Protein AF-A0A2D5SZ91-F1 (afdb_monomer)

Mean predicted aligned error: 15.21 Å

Foldseek 3Di:
DDDDDDDDDDDDDDDPPDPDDPPDCPVVVVVVVVVVVVPDPDDDDPPPPVVVCLVDPPQDPLLVVLLVVQLVVQLVPADPPDDPLLSLLSSLLRSLLCLQAPDDDDDQDPVCVVVCVVCVVVVFHVRLLVSLSSSSSSLVVSLVVLVVDPSYDPLSSVLSVVLSVVSNVVSVVVNVCRVVVHDDDDNVVRSVVSNVVSVVSCVVSCSVVPPPVVVVVVVD

Radius of gyration: 28.12 Å; Cα contacts (8 Å, |Δi|>4): 131; chains: 1; bounding box: 70×45×106 Å

pLDDT: mean 72.87, std 22.37, range [30.73, 97.31]

Secondary structure (DSSP, 8-state):
------------------------HHHHHHHHHHHHHHTSPPP--SS-HHHHHTTTPPPPHHHHHHHHHHHHHHHHHS-TTS-HHHHHHHHHHHHHHHHHHS-------GGGHHHHHHHHHTT--HHHHHHHHHHHHHHHHHHHHHHH-SSS-HHHHHHHHHHHHHHHHHHHHHHHHHHTTPPPPPHHHHHHHHHHHHHHHHHHTTSS-HHHHHHHHTT-

Solvent-accessible surface area (backbone atoms only — not comparable to full-atom values): 13235 Å² total; per-residue (Å²): 132,90,83,90,84,87,84,84,84,85,85,80,82,78,83,81,86,69,84,81,71,87,77,67,62,68,58,59,54,52,52,54,52,52,52,57,60,69,70,50,80,82,76,92,56,97,64,57,75,61,69,64,47,73,76,69,59,81,73,49,72,66,27,54,53,51,42,52,48,39,42,52,52,23,52,72,69,46,65,83,86,49,54,72,42,58,39,48,55,49,21,49,54,42,23,54,41,44,59,66,51,56,88,74,95,68,78,86,46,88,90,39,48,68,57,40,52,53,29,50,76,67,72,29,64,45,60,60,52,48,41,48,50,39,39,48,41,28,46,54,50,49,48,55,46,51,71,67,41,82,63,53,53,74,68,55,41,52,54,54,42,52,53,45,51,52,53,44,52,50,47,50,49,52,46,55,39,42,75,67,62,52,83,80,74,64,68,72,62,53,34,55,51,49,48,54,48,52,53,48,50,35,52,76,69,45,68,75,50,72,60,64,66,57,57,58,60,73,75,108

Structure (mmCIF, N/CA/C/O backbone):
data_AF-A0A2D5SZ91-F1
#
_entry.id   AF-A0A2D5SZ91-F1
#
loop_
_atom_site.group_PDB
_atom_site.id
_atom_site.type_symbol
_atom_site.label_atom_id
_atom_site.label_alt_id
_atom_site.label_comp_id
_atom_site.label_asym_id
_atom_site.label_entity_id
_atom_site.label_seq_id
_atom_site.pdbx_PDB_ins_code
_atom_site.Cartn_x
_atom_site.Cartn_y
_atom_site.Cartn_z
_atom_site.occupancy
_atom_site.B_iso_or_equiv
_atom_site.auth_seq_id
_atom_site.auth_comp_id
_atom_site.auth_asym_id
_atom_site.auth_atom_id
_atom_site.pdbx_PDB_model_num
ATOM 1 N N . MET A 1 1 ? -45.267 0.738 76.999 1.00 35.75 1 MET A N 1
ATOM 2 C CA . MET A 1 1 ? -45.381 0.458 75.550 1.00 35.75 1 MET A CA 1
ATOM 3 C C . MET A 1 1 ? -45.047 1.736 74.781 1.00 35.75 1 MET A C 1
ATOM 5 O O . MET A 1 1 ? -45.577 2.766 75.160 1.00 35.75 1 MET A O 1
ATOM 9 N N . LYS A 1 2 ? -44.104 1.657 73.818 1.00 32.59 2 LYS A N 1
ATOM 10 C CA . LYS A 1 2 ? -44.152 2.155 72.414 1.00 32.59 2 LYS A CA 1
ATOM 11 C C . LYS A 1 2 ? -45.190 3.273 72.090 1.00 32.59 2 LYS A C 1
ATOM 13 O O . LYS A 1 2 ? -46.328 3.103 72.486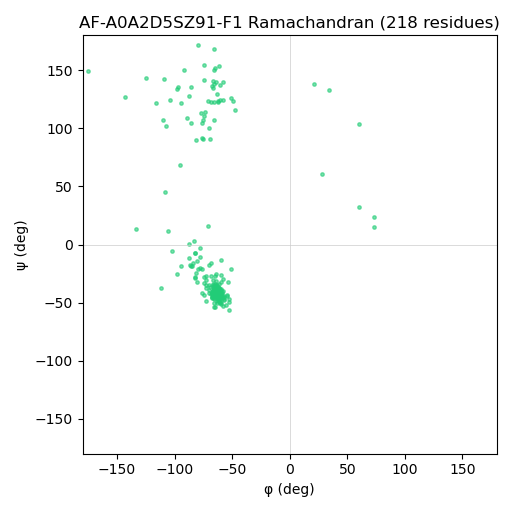 1.00 32.59 2 LYS A O 1
ATOM 18 N N . ILE A 1 3 ? -44.974 4.352 71.313 1.00 32.38 3 ILE A N 1
ATOM 19 C CA . ILE A 1 3 ? -44.060 4.679 70.194 1.00 32.38 3 ILE A CA 1
ATOM 20 C C . ILE A 1 3 ? -44.243 6.181 69.790 1.00 32.38 3 ILE A C 1
ATOM 22 O O . ILE A 1 3 ? -45.344 6.701 69.906 1.00 32.38 3 ILE A O 1
ATOM 26 N N . GLN A 1 4 ? -43.149 6.797 69.304 1.00 33.59 4 GLN A N 1
ATOM 27 C CA . GLN A 1 4 ? -42.927 7.869 68.290 1.00 33.59 4 GLN A CA 1
ATOM 28 C C . GLN A 1 4 ? -43.906 9.043 68.059 1.00 33.59 4 GLN A C 1
ATOM 30 O O . GLN A 1 4 ? -45.060 8.851 67.710 1.00 33.59 4 GLN A O 1
ATOM 35 N N . ASN A 1 5 ? -43.318 10.249 67.990 1.00 31.53 5 ASN A N 1
ATOM 36 C CA . ASN A 1 5 ? -43.566 11.246 66.934 1.00 31.53 5 ASN A CA 1
ATOM 37 C C . ASN A 1 5 ? -42.237 11.966 66.594 1.00 31.53 5 ASN A C 1
ATOM 39 O O . ASN A 1 5 ? -41.595 12.468 67.519 1.00 31.53 5 ASN A O 1
ATOM 43 N N . PRO A 1 6 ? -41.794 12.032 65.322 1.00 43.72 6 PRO A N 1
ATOM 44 C CA . PRO A 1 6 ? -40.668 12.874 64.907 1.00 43.72 6 PRO A CA 1
ATOM 45 C C . PRO A 1 6 ? -41.129 14.277 64.450 1.00 43.72 6 PRO A C 1
ATOM 47 O O . PRO A 1 6 ? -42.225 14.398 63.897 1.00 43.72 6 PRO A O 1
ATOM 50 N N . PRO A 1 7 ? -40.306 15.336 64.601 1.00 35.78 7 PRO A N 1
ATOM 51 C CA . PRO A 1 7 ? -40.563 16.629 63.981 1.00 35.78 7 PRO A CA 1
ATOM 52 C C . PRO A 1 7 ? -39.798 16.827 62.655 1.00 35.78 7 PRO A C 1
ATOM 54 O O . PRO A 1 7 ? -38.602 16.582 62.562 1.00 35.78 7 PRO A O 1
ATOM 57 N N . GLN A 1 8 ? -40.548 17.351 61.679 1.00 40.19 8 GLN A N 1
ATOM 58 C CA . GLN A 1 8 ? -40.195 18.359 60.664 1.00 40.19 8 GLN A CA 1
ATOM 59 C C . GLN A 1 8 ? -39.048 18.087 59.669 1.00 40.19 8 GLN A C 1
ATOM 61 O O . GLN A 1 8 ? -37.877 18.335 59.936 1.00 40.19 8 GLN A O 1
ATOM 66 N N . THR A 1 9 ? -39.432 17.760 58.430 1.00 33.25 9 THR A N 1
ATOM 67 C CA . THR A 1 9 ? -38.638 18.025 57.220 1.00 33.25 9 THR A CA 1
ATOM 68 C C . THR A 1 9 ? -39.073 19.355 56.601 1.00 33.25 9 THR A C 1
ATOM 70 O O . THR A 1 9 ? -40.242 19.531 56.255 1.00 33.25 9 THR A O 1
ATOM 73 N N . ALA A 1 10 ? -38.137 20.294 56.459 1.00 34.69 10 ALA A N 1
ATOM 74 C CA . ALA A 1 10 ? -38.332 21.536 55.722 1.00 34.69 10 ALA A CA 1
ATOM 75 C C . ALA A 1 10 ? -38.463 21.247 54.216 1.00 34.69 10 ALA A C 1
ATOM 77 O O . ALA A 1 10 ? -37.563 20.673 53.606 1.00 34.69 10 ALA A O 1
ATOM 78 N N . ASN A 1 11 ? -39.579 21.666 53.618 1.00 31.81 11 ASN A N 1
ATOM 79 C CA . ASN A 1 11 ? -39.767 21.676 52.170 1.00 31.81 11 ASN A CA 1
ATOM 80 C C . ASN A 1 11 ? -39.002 22.863 51.568 1.00 31.81 11 ASN A C 1
ATOM 82 O O . ASN A 1 11 ? -39.465 24.000 51.643 1.00 31.81 11 ASN A O 1
ATOM 86 N N . PHE A 1 12 ? -37.858 22.598 50.938 1.00 31.41 12 PHE A N 1
ATOM 87 C CA . PHE A 1 12 ? -37.261 23.529 49.984 1.00 31.41 12 PHE A CA 1
ATOM 88 C C . PHE A 1 12 ? -37.874 23.272 48.608 1.00 31.41 12 PHE A C 1
ATOM 90 O O . PHE A 1 12 ? -37.571 22.284 47.945 1.00 31.41 12 PHE A O 1
ATOM 97 N N . SER A 1 13 ? -38.777 24.164 48.205 1.00 32.56 13 SER A N 1
ATOM 98 C CA . SER A 1 13 ? -39.339 24.198 46.858 1.00 32.56 13 SER A CA 1
ATOM 99 C C . SER A 1 13 ? -38.282 24.763 45.906 1.00 32.56 13 SER A C 1
ATOM 101 O O . SER A 1 13 ? -37.941 25.943 45.997 1.00 32.56 13 SER A O 1
ATOM 103 N N . VAL A 1 14 ? -37.728 23.931 45.020 1.00 33.78 14 VAL A N 1
ATOM 104 C CA . VAL A 1 14 ? -36.860 24.398 43.931 1.00 33.78 14 VAL A CA 1
ATOM 105 C C . VAL A 1 14 ? -37.741 24.713 42.730 1.00 33.78 14 VAL A C 1
ATOM 107 O O . VAL A 1 14 ? -38.310 23.830 42.090 1.00 33.78 14 VAL A O 1
ATOM 110 N N . ASN A 1 15 ? -37.854 26.008 42.457 1.00 32.94 15 ASN A N 1
ATOM 111 C CA . ASN A 1 15 ? -38.498 26.576 41.286 1.00 32.94 15 ASN A CA 1
ATOM 112 C C . ASN A 1 15 ? -37.690 26.182 40.034 1.00 32.94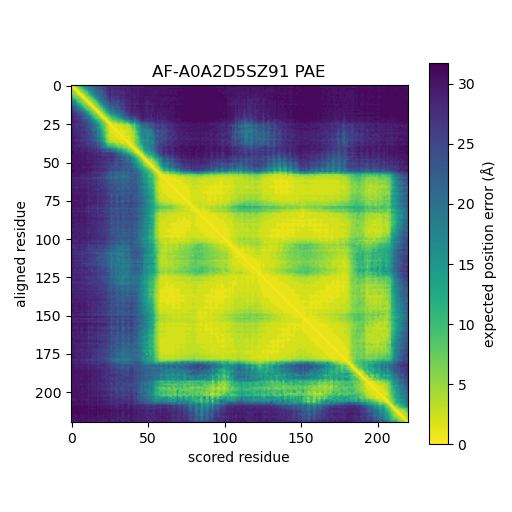 15 ASN A C 1
ATOM 114 O O . ASN A 1 15 ? -36.586 26.685 39.833 1.00 32.94 15 ASN A O 1
ATOM 118 N N . SER A 1 16 ? -38.204 25.262 39.216 1.00 36.03 16 SER A N 1
ATOM 119 C CA . SER A 1 16 ? -37.573 24.847 37.955 1.00 36.03 16 SER A CA 1
ATOM 120 C C . SER A 1 16 ? -38.151 25.633 36.778 1.00 36.03 16 SER A C 1
ATOM 122 O O . SER A 1 16 ? -38.809 25.086 35.902 1.00 36.03 16 SER A O 1
ATOM 124 N N . ASN A 1 17 ? -37.859 26.934 36.737 1.00 38.47 17 ASN A N 1
ATOM 125 C CA . ASN A 1 17 ? -37.814 27.641 35.460 1.00 38.47 17 ASN A CA 1
ATOM 126 C C . ASN A 1 17 ? -36.449 27.346 34.831 1.00 38.47 17 ASN A C 1
ATOM 128 O O . ASN A 1 17 ? -35.473 28.043 35.097 1.00 38.47 17 ASN A O 1
ATOM 132 N N . ILE A 1 18 ? -36.377 26.269 34.049 1.00 36.53 18 ILE A N 1
ATOM 133 C CA . ILE A 1 18 ? -35.313 26.082 33.064 1.00 36.53 18 ILE A CA 1
ATOM 134 C C . ILE A 1 18 ? -35.986 26.236 31.708 1.00 36.53 18 ILE A C 1
ATOM 136 O O . ILE A 1 18 ? -36.758 25.373 31.292 1.00 36.53 18 ILE A O 1
ATOM 140 N N . ASP A 1 19 ? -35.704 27.366 31.066 1.00 33.03 19 ASP A N 1
ATOM 141 C CA . ASP A 1 19 ? -36.017 27.625 29.670 1.00 33.03 19 ASP A CA 1
ATOM 142 C C . ASP A 1 19 ? -35.572 26.431 28.817 1.00 33.03 19 ASP A C 1
ATOM 144 O O . ASP A 1 19 ? -34.390 26.086 28.737 1.00 33.03 19 ASP A O 1
ATOM 148 N N . THR A 1 20 ? -36.533 25.757 28.192 1.00 42.22 20 THR A N 1
ATOM 149 C CA . THR A 1 20 ? -36.256 24.714 27.210 1.00 42.22 20 THR A CA 1
ATOM 150 C C . THR A 1 20 ? -35.813 25.374 25.908 1.00 42.22 20 THR A C 1
ATOM 152 O O . THR A 1 20 ? -36.639 25.682 25.049 1.00 42.22 20 THR A O 1
ATOM 155 N N . GLU A 1 21 ? -34.507 25.581 25.743 1.00 41.81 21 GLU A N 1
ATOM 156 C CA . GLU A 1 21 ? -33.909 25.703 24.411 1.00 41.81 21 GLU A CA 1
ATOM 157 C C . GLU A 1 21 ? -34.209 24.427 23.593 1.00 41.81 21 GLU A C 1
ATOM 159 O O . GLU A 1 21 ? -34.129 23.315 24.134 1.00 41.81 21 GLU A O 1
ATOM 164 N N . PRO A 1 22 ? -34.533 24.535 22.291 1.00 41.38 22 PRO A N 1
ATOM 165 C CA . PRO A 1 22 ? -34.777 23.374 21.445 1.00 41.38 22 PRO A CA 1
ATOM 166 C C . PRO A 1 22 ? -33.457 22.625 21.201 1.00 41.38 22 PRO A C 1
ATOM 168 O O . PRO A 1 22 ? -32.628 23.011 20.375 1.00 41.38 22 PRO A O 1
ATOM 171 N N . LYS A 1 23 ? -33.244 21.534 21.943 1.00 47.03 23 LYS A N 1
ATOM 172 C CA . LYS A 1 23 ? -32.086 20.644 21.808 1.00 47.03 23 LYS A CA 1
ATOM 173 C C . LYS A 1 23 ? -32.142 19.857 20.495 1.00 47.03 23 LYS A C 1
ATOM 175 O O . LYS A 1 23 ? -32.660 18.757 20.455 1.00 47.03 23 LYS A O 1
ATOM 180 N N . ASN A 1 24 ? -31.545 20.415 19.445 1.00 54.34 24 ASN A N 1
ATOM 181 C CA . ASN A 1 24 ? -30.811 19.733 18.367 1.00 54.34 24 ASN A CA 1
ATOM 182 C C . ASN A 1 24 ? -31.227 18.273 18.021 1.00 54.34 24 ASN A C 1
ATOM 184 O O . ASN A 1 24 ? -30.404 17.354 18.044 1.00 54.34 24 ASN A O 1
ATOM 188 N N . ASP A 1 25 ? -32.484 18.071 17.608 1.00 53.16 25 ASP A N 1
ATOM 189 C CA . ASP A 1 25 ? -33.062 16.776 17.188 1.00 53.16 25 ASP A CA 1
ATOM 190 C C . ASP A 1 25 ? -32.338 16.124 15.993 1.00 53.16 25 ASP A C 1
ATOM 192 O O . ASP A 1 25 ? -32.511 14.943 15.679 1.00 53.16 25 ASP A O 1
ATOM 1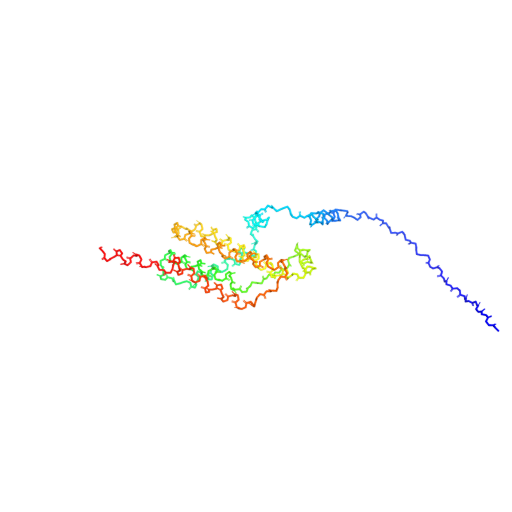96 N N . LYS A 1 26 ? -31.483 16.888 15.306 1.00 53.88 26 LYS A N 1
ATOM 197 C CA . LYS A 1 26 ? -30.749 16.453 14.116 1.00 53.88 26 LYS A CA 1
ATOM 198 C C . LYS A 1 26 ? -29.719 15.364 14.424 1.00 53.88 26 LYS A C 1
ATOM 200 O O . LYS A 1 26 ? -29.512 14.479 13.595 1.00 53.88 26 LYS A O 1
ATOM 205 N N . TRP A 1 27 ? -29.081 15.410 15.596 1.00 47.47 27 TRP A N 1
ATOM 206 C CA . TRP A 1 27 ? -28.104 14.393 16.000 1.00 47.47 27 TRP A CA 1
ATOM 207 C C . TRP A 1 27 ? -28.791 13.085 16.402 1.00 47.47 27 TRP A C 1
ATOM 209 O O . TRP A 1 27 ? -28.387 12.017 15.945 1.00 47.47 27 TRP A O 1
ATOM 219 N N . LEU A 1 28 ? -29.885 13.183 17.162 1.00 44.81 28 LEU A N 1
ATOM 220 C CA . LEU A 1 28 ? -3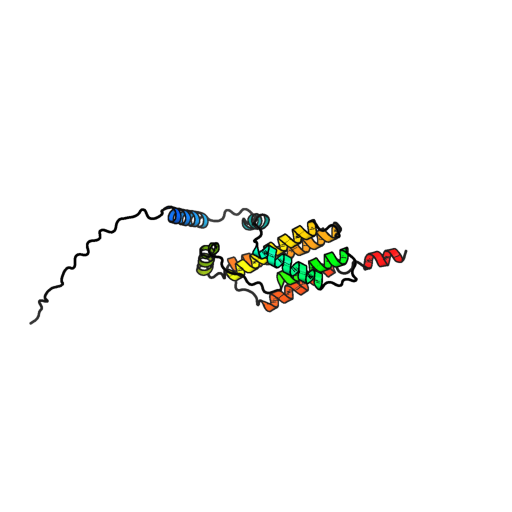0.671 12.029 17.594 1.00 44.81 28 LEU A CA 1
ATOM 221 C C . LEU A 1 28 ? -31.284 11.292 16.393 1.00 44.81 28 LEU A C 1
ATOM 223 O O . LEU A 1 28 ? -31.203 10.070 16.300 1.00 44.81 28 LEU A O 1
ATOM 227 N N . ASN A 1 29 ? -31.794 12.041 15.411 1.00 61.31 29 ASN A N 1
ATOM 228 C CA . ASN A 1 29 ? -32.299 11.467 14.164 1.00 61.31 29 ASN A CA 1
ATOM 229 C C . ASN A 1 29 ? -31.198 10.803 13.331 1.00 61.31 29 ASN A C 1
ATOM 231 O O . ASN A 1 29 ? -31.442 9.761 12.728 1.00 61.31 29 ASN A O 1
ATOM 235 N N . LYS A 1 30 ? -29.980 11.361 13.309 1.00 54.59 30 LYS A N 1
ATOM 236 C CA . LYS A 1 30 ? -28.847 10.751 12.599 1.00 54.59 30 LYS A CA 1
ATOM 237 C C . LYS A 1 30 ? -28.404 9.442 13.262 1.00 54.59 30 LYS A C 1
ATOM 239 O O . LYS A 1 30 ? -28.141 8.476 12.554 1.00 54.59 30 LYS A O 1
ATOM 244 N N . TYR A 1 31 ? -28.367 9.406 14.595 1.00 54.69 31 TYR A N 1
ATOM 245 C CA . TYR A 1 31 ? -28.055 8.202 15.367 1.00 54.69 31 TYR A CA 1
ATOM 246 C C . TYR A 1 31 ? -29.102 7.103 15.145 1.00 54.69 31 TYR A C 1
ATOM 248 O O . TYR A 1 31 ? -28.754 5.992 14.758 1.00 54.69 31 TYR A O 1
ATOM 256 N N . ASN A 1 32 ? -30.389 7.434 15.281 1.00 59.81 32 ASN A N 1
ATOM 257 C CA . ASN A 1 32 ? -31.478 6.471 15.100 1.00 59.81 32 ASN A CA 1
ATOM 258 C C . ASN A 1 32 ? -31.515 5.893 13.677 1.00 59.81 32 ASN A C 1
ATOM 260 O O . ASN A 1 32 ? -31.762 4.705 13.501 1.00 59.81 32 ASN A O 1
ATOM 264 N N . ASN A 1 33 ? -31.218 6.710 12.663 1.00 58.47 33 ASN A N 1
ATOM 265 C CA . ASN A 1 33 ? -31.174 6.257 11.273 1.00 58.47 33 ASN A CA 1
ATOM 266 C C . ASN A 1 33 ? -29.986 5.312 11.012 1.00 58.47 33 ASN A C 1
ATOM 268 O O . ASN A 1 33 ? -30.126 4.330 10.290 1.00 58.47 33 ASN A O 1
ATOM 272 N N . LEU A 1 34 ? -28.836 5.562 11.646 1.00 50.91 34 LEU A N 1
ATOM 273 C CA . LEU A 1 34 ? -27.678 4.670 11.567 1.00 50.91 34 LEU A CA 1
ATOM 274 C C . LEU A 1 34 ? -27.964 3.320 12.243 1.00 50.91 34 LEU A C 1
ATOM 276 O O . LEU A 1 34 ? -27.665 2.272 11.679 1.00 50.91 34 LEU A O 1
ATOM 280 N N . MET A 1 35 ? -28.612 3.337 13.411 1.00 54.75 35 MET A N 1
ATOM 281 C CA . MET A 1 35 ? -28.986 2.113 14.125 1.00 54.75 35 MET A CA 1
ATOM 282 C C . MET A 1 35 ? -30.049 1.303 13.366 1.00 54.75 35 MET A C 1
ATOM 284 O O . MET A 1 35 ? -29.955 0.079 13.323 1.00 54.75 35 MET A O 1
ATOM 288 N N . ASP A 1 36 ? -31.009 1.951 12.695 1.00 59.62 36 ASP A N 1
ATOM 289 C CA . ASP A 1 36 ? -32.005 1.271 11.847 1.00 59.62 36 ASP A CA 1
ATOM 290 C C . ASP A 1 36 ? -31.381 0.622 10.596 1.00 59.62 36 ASP A C 1
ATOM 292 O O . ASP A 1 36 ? -31.846 -0.414 10.121 1.00 59.62 36 ASP A O 1
ATOM 296 N N . GLN A 1 37 ? -30.296 1.195 10.068 1.00 53.28 37 GLN A N 1
ATOM 297 C CA . GLN A 1 37 ? -29.542 0.604 8.958 1.00 53.28 37 GLN A CA 1
ATOM 298 C C . GLN A 1 37 ? -28.722 -0.615 9.399 1.00 53.28 37 GLN A C 1
ATOM 300 O O . GLN A 1 37 ? -28.664 -1.598 8.666 1.00 53.28 37 GLN A O 1
ATOM 305 N N . LEU A 1 38 ? -28.149 -0.579 10.604 1.00 45.69 38 LEU A N 1
ATOM 306 C CA . LEU A 1 38 ? -27.367 -1.680 11.181 1.00 45.69 38 LEU A CA 1
ATOM 307 C C . LEU A 1 38 ? -28.235 -2.822 11.737 1.00 45.69 38 LEU A C 1
ATOM 309 O O . LEU A 1 38 ? -27.756 -3.941 11.889 1.00 45.69 38 LEU A O 1
ATOM 313 N N . SER A 1 39 ? -29.513 -2.556 12.022 1.00 52.09 39 SER A N 1
ATOM 314 C CA . SER A 1 39 ? -30.467 -3.550 12.543 1.00 52.09 39 SER A CA 1
ATOM 315 C C . SER A 1 39 ? -31.097 -4.425 11.452 1.00 52.09 39 SER A C 1
ATOM 317 O O . SER A 1 39 ? -31.826 -5.370 11.760 1.00 52.09 39 SER A O 1
ATOM 319 N N . LYS A 1 40 ? -30.859 -4.115 10.171 1.00 47.22 40 LYS A N 1
ATOM 320 C CA . LYS A 1 40 ? -31.398 -4.883 9.044 1.00 47.22 40 LYS A CA 1
ATOM 321 C C . LYS A 1 40 ? -30.436 -6.025 8.701 1.00 47.22 40 LYS A C 1
ATOM 323 O O . LYS A 1 40 ? -29.250 -5.764 8.509 1.00 47.22 40 LYS A O 1
ATOM 328 N N . PRO A 1 41 ? -30.914 -7.281 8.613 1.00 37.50 41 PRO A N 1
ATOM 329 C CA . PRO A 1 41 ? -30.054 -8.407 8.273 1.00 37.50 41 PRO A CA 1
ATOM 330 C C . PRO A 1 41 ? -29.433 -8.190 6.882 1.00 37.50 41 PRO A C 1
ATOM 332 O O . PRO A 1 41 ? -30.140 -7.744 5.971 1.00 37.50 41 PRO A O 1
ATOM 335 N N . PRO A 1 42 ? -28.133 -8.483 6.699 1.00 41.69 42 PRO A N 1
ATOM 336 C CA . PRO A 1 42 ? -27.466 -8.275 5.423 1.00 41.69 42 PRO A CA 1
ATOM 337 C C . PRO A 1 42 ? -28.113 -9.161 4.355 1.00 41.69 42 PRO A C 1
ATOM 339 O O . PRO A 1 42 ? -28.196 -10.380 4.501 1.00 41.69 42 PRO A O 1
ATOM 342 N N . VAL A 1 43 ? -28.586 -8.540 3.273 1.00 40.47 43 VAL A N 1
ATOM 343 C CA . VAL A 1 43 ? -29.005 -9.266 2.070 1.00 40.47 43 VAL A CA 1
ATOM 344 C C . VAL A 1 43 ? -27.729 -9.809 1.418 1.00 40.47 43 VAL A C 1
ATOM 346 O O . VAL A 1 43 ? -26.819 -9.019 1.154 1.00 40.47 43 VAL A O 1
ATOM 349 N N . PRO A 1 44 ? -27.610 -11.127 1.185 1.00 36.69 44 PRO A N 1
ATOM 350 C CA . PRO A 1 44 ? -26.383 -11.719 0.681 1.00 36.69 44 PRO A CA 1
ATOM 351 C C . PRO A 1 44 ? -26.256 -11.431 -0.816 1.00 36.69 44 PRO A C 1
ATOM 353 O O . PRO A 1 44 ? -26.743 -12.188 -1.650 1.00 36.69 44 PRO A O 1
ATOM 356 N N . ASN A 1 45 ? -25.588 -10.331 -1.152 1.00 36.41 45 ASN A N 1
ATOM 357 C CA . ASN A 1 45 ? -25.047 -10.098 -2.483 1.00 36.41 45 ASN A CA 1
ATOM 358 C C . ASN A 1 45 ? -23.537 -10.340 -2.390 1.00 36.41 45 ASN A C 1
ATOM 360 O O . ASN A 1 45 ? -22.864 -9.757 -1.545 1.00 36.41 45 ASN A O 1
ATOM 364 N N . THR A 1 46 ? -23.019 -11.238 -3.224 1.00 39.31 46 THR A N 1
ATOM 365 C CA . THR A 1 46 ? -21.645 -11.777 -3.202 1.00 39.31 46 THR A CA 1
ATOM 366 C C . THR A 1 46 ? -20.547 -10.798 -3.627 1.00 39.31 46 THR A C 1
ATOM 368 O O . THR A 1 46 ? -19.423 -11.220 -3.865 1.00 39.31 46 THR A O 1
ATOM 371 N N . ASP A 1 47 ? -20.840 -9.503 -3.660 1.00 39.06 47 ASP A N 1
ATOM 372 C CA . ASP A 1 47 ? -19.830 -8.455 -3.649 1.00 39.06 47 ASP A CA 1
ATOM 373 C C . ASP A 1 47 ? -19.905 -7.832 -2.258 1.00 39.06 47 ASP A C 1
ATOM 375 O O . ASP A 1 47 ? -20.841 -7.088 -1.954 1.00 39.06 47 ASP A O 1
ATOM 379 N N . THR A 1 48 ? -18.972 -8.184 -1.369 1.00 37.97 48 THR A N 1
ATOM 380 C CA . THR A 1 48 ? -18.895 -7.569 -0.040 1.00 37.97 48 THR A CA 1
ATOM 381 C C . THR A 1 48 ? -18.942 -6.055 -0.219 1.00 37.97 48 THR A C 1
ATOM 383 O O . THR A 1 48 ? -18.126 -5.484 -0.941 1.00 37.97 48 THR A O 1
ATOM 386 N N . ALA A 1 49 ? -19.903 -5.386 0.425 1.00 38.38 49 ALA A N 1
ATOM 387 C CA . ALA A 1 49 ? -20.100 -3.936 0.329 1.00 38.38 49 ALA A CA 1
ATOM 388 C C . ALA A 1 49 ? -18.803 -3.133 0.595 1.00 38.38 49 ALA A C 1
ATOM 390 O O . ALA A 1 49 ? -18.662 -2.004 0.136 1.00 38.38 49 ALA A O 1
ATOM 391 N N . ILE A 1 50 ? -17.828 -3.750 1.268 1.00 41.03 50 ILE A N 1
ATOM 392 C CA . ILE A 1 50 ? -16.483 -3.236 1.542 1.00 41.03 50 ILE A CA 1
ATOM 393 C C . ILE A 1 50 ? -15.572 -3.225 0.296 1.00 41.03 50 ILE A C 1
ATOM 395 O O . ILE A 1 50 ? -14.822 -2.270 0.104 1.00 41.03 50 ILE A O 1
ATOM 399 N N . GLY A 1 51 ? -15.686 -4.194 -0.619 1.00 30.73 51 GLY A N 1
ATOM 400 C CA . GLY A 1 51 ? -14.901 -4.242 -1.862 1.00 30.73 51 GLY A CA 1
ATOM 401 C C . GLY A 1 51 ? -15.200 -3.087 -2.829 1.00 30.73 51 GLY A C 1
ATOM 402 O O . GLY A 1 51 ? -14.325 -2.658 -3.584 1.00 30.73 51 GLY A O 1
ATOM 403 N N . VAL A 1 52 ? -16.413 -2.528 -2.766 1.00 32.12 52 VAL A N 1
ATOM 404 C CA . VAL A 1 52 ? -16.803 -1.314 -3.508 1.00 32.12 52 VAL A CA 1
ATOM 405 C C . VAL A 1 52 ? -16.314 -0.043 -2.798 1.00 32.12 52 VAL A C 1
ATOM 407 O O . VAL A 1 52 ? -15.934 0.922 -3.462 1.00 32.12 52 VAL A O 1
ATOM 410 N N . ILE A 1 53 ? -16.249 -0.046 -1.461 1.00 39.09 53 ILE A N 1
ATOM 411 C CA . ILE A 1 53 ? -15.748 1.080 -0.656 1.00 39.09 53 ILE A CA 1
ATOM 412 C C . ILE A 1 53 ? -14.224 1.243 -0.831 1.00 39.09 53 ILE A C 1
ATOM 414 O O . ILE A 1 53 ? -13.751 2.359 -1.047 1.00 39.09 53 ILE A O 1
ATOM 418 N N . SER A 1 54 ? -13.458 0.147 -0.861 1.00 41.69 54 SER A N 1
ATOM 419 C CA . SER A 1 54 ? -11.988 0.165 -0.994 1.00 41.69 54 SER A CA 1
ATOM 420 C C . SER A 1 54 ? -11.451 0.634 -2.354 1.00 41.69 54 SER A C 1
ATOM 422 O O . SER A 1 54 ? -10.275 0.983 -2.450 1.00 41.69 54 SER A O 1
ATOM 424 N N . LYS A 1 55 ? -12.268 0.687 -3.416 1.00 40.78 55 LYS A N 1
ATOM 425 C CA . LYS A 1 55 ? -11.822 1.184 -4.736 1.00 40.78 55 LYS A CA 1
ATOM 426 C C . LYS A 1 55 ? -11.946 2.704 -4.908 1.00 40.78 55 LYS A C 1
ATOM 428 O O . LYS A 1 55 ? -11.290 3.242 -5.790 1.00 40.78 55 LYS A O 1
ATOM 433 N N . ASN A 1 56 ? -12.739 3.389 -4.074 1.00 45.47 56 ASN A N 1
ATOM 434 C CA . ASN A 1 56 ? -13.049 4.823 -4.216 1.00 45.47 56 ASN A CA 1
ATOM 435 C C . ASN A 1 56 ? -12.934 5.628 -2.907 1.00 45.47 56 ASN A C 1
ATOM 437 O O . ASN A 1 56 ? -13.418 6.761 -2.834 1.00 45.47 56 ASN A O 1
ATOM 441 N N . LEU A 1 57 ? -12.319 5.070 -1.861 1.00 53.59 57 LEU A N 1
ATOM 442 C CA . LEU A 1 57 ? -12.008 5.830 -0.652 1.00 53.59 57 LEU A CA 1
ATOM 443 C C . LEU A 1 57 ? -11.013 6.955 -0.994 1.00 53.59 57 LEU A C 1
ATOM 445 O O . LEU A 1 57 ? -9.995 6.695 -1.641 1.00 53.59 57 LEU A O 1
ATOM 449 N N . PRO A 1 58 ? -11.287 8.210 -0.594 1.00 70.19 58 PRO A N 1
ATOM 450 C CA . PRO A 1 58 ? -10.332 9.289 -0.777 1.00 70.19 58 PRO A CA 1
ATOM 451 C C . PRO A 1 58 ? -9.050 8.964 -0.006 1.00 70.19 58 PRO A C 1
ATOM 453 O O . PRO A 1 58 ? -9.091 8.738 1.200 1.00 70.19 58 PRO A O 1
ATOM 456 N N . ILE A 1 59 ? -7.924 8.958 -0.717 1.00 83.25 59 ILE A N 1
ATOM 457 C CA . ILE A 1 59 ? -6.596 8.732 -0.141 1.00 83.25 59 ILE A CA 1
ATOM 458 C C . ILE A 1 59 ? -6.308 9.851 0.860 1.00 83.25 59 ILE A C 1
ATOM 460 O O . ILE A 1 59 ? -6.328 11.033 0.490 1.00 83.25 59 ILE A O 1
ATOM 464 N N . SER A 1 60 ? -6.040 9.487 2.113 1.00 89.12 60 SER A N 1
ATOM 465 C CA . SER A 1 60 ? -5.756 10.453 3.167 1.00 89.12 60 SER A CA 1
ATOM 466 C C . SER A 1 60 ? -4.443 11.198 2.910 1.00 89.12 60 SER A C 1
ATOM 468 O O . SER A 1 60 ? -3.493 10.669 2.331 1.00 89.12 60 SER A O 1
ATOM 470 N N . GLU A 1 61 ? -4.353 12.442 3.386 1.00 89.81 61 GLU A N 1
ATOM 471 C CA . GLU A 1 61 ? -3.092 13.200 3.345 1.00 89.81 61 GLU A CA 1
ATOM 472 C C . GLU A 1 61 ? -1.976 12.490 4.123 1.00 89.81 61 GLU A C 1
ATOM 474 O O . GLU A 1 61 ? -0.812 12.541 3.733 1.00 89.81 61 GLU A O 1
ATOM 479 N N . GLN A 1 62 ? -2.333 11.766 5.189 1.00 91.25 62 GLN A N 1
ATOM 480 C CA . GLN A 1 62 ? -1.388 10.939 5.931 1.00 91.25 62 GLN A CA 1
ATOM 481 C C . GLN A 1 62 ? -0.777 9.850 5.039 1.00 91.25 62 GLN A C 1
ATOM 483 O O . GLN A 1 62 ? 0.448 9.751 4.975 1.00 91.25 62 GLN A O 1
ATOM 488 N N . ALA A 1 63 ? -1.601 9.082 4.318 1.00 93.94 63 ALA A N 1
ATOM 489 C CA . ALA A 1 63 ? -1.116 8.045 3.409 1.00 93.94 63 ALA A CA 1
ATOM 490 C C . ALA A 1 63 ? -0.237 8.625 2.292 1.00 93.94 63 ALA A C 1
ATOM 492 O O . ALA A 1 63 ? 0.808 8.060 1.989 1.00 93.94 63 ALA A O 1
ATOM 493 N N . LYS A 1 64 ? -0.591 9.790 1.729 1.00 95.00 64 LYS A N 1
ATOM 494 C CA . LYS A 1 64 ? 0.243 10.467 0.717 1.00 95.00 64 LYS A CA 1
ATOM 495 C C . LYS A 1 64 ? 1.627 10.830 1.246 1.00 95.00 64 LYS A C 1
ATOM 497 O O . LYS A 1 64 ? 2.624 10.597 0.561 1.00 95.00 64 LYS A O 1
ATOM 502 N N . ASN A 1 65 ? 1.686 11.399 2.449 1.00 95.06 65 ASN A N 1
ATOM 503 C CA . ASN A 1 65 ? 2.943 11.821 3.063 1.00 95.06 65 ASN A CA 1
ATOM 504 C C . ASN A 1 65 ? 3.838 10.622 3.386 1.00 95.06 65 ASN A C 1
ATOM 506 O O . ASN A 1 65 ? 5.018 10.638 3.046 1.00 95.06 65 ASN A O 1
ATOM 510 N N . LEU A 1 66 ? 3.270 9.574 3.988 1.00 96.00 66 LEU A N 1
ATOM 511 C CA . LEU A 1 66 ? 4.000 8.349 4.319 1.00 96.00 66 LEU A CA 1
ATOM 512 C C . LEU A 1 66 ? 4.468 7.608 3.064 1.00 96.00 66 LEU A C 1
ATOM 514 O O . LEU A 1 66 ? 5.639 7.262 2.972 1.00 96.00 66 LEU A O 1
ATOM 518 N N . TYR A 1 67 ? 3.601 7.454 2.061 1.00 97.25 67 TYR A N 1
ATOM 519 C CA . TYR A 1 67 ? 3.976 6.850 0.783 1.00 97.25 67 TYR A CA 1
ATOM 520 C C . TYR A 1 67 ? 5.135 7.601 0.120 1.00 97.25 67 TYR A C 1
ATOM 522 O O . TYR A 1 67 ? 6.113 6.993 -0.307 1.00 97.25 67 TYR A O 1
ATOM 530 N N . SER A 1 68 ? 5.054 8.935 0.074 1.00 97.00 68 SER A N 1
ATOM 531 C CA . SER A 1 68 ? 6.119 9.766 -0.499 1.00 97.00 68 SER A CA 1
ATOM 532 C C . SER A 1 68 ? 7.431 9.609 0.269 1.00 97.00 68 SER A C 1
ATOM 534 O O . SER A 1 68 ? 8.496 9.580 -0.346 1.00 97.00 68 SER A O 1
ATOM 536 N N . HIS A 1 69 ? 7.358 9.491 1.598 1.00 96.62 69 HIS A N 1
ATOM 537 C CA . HIS A 1 69 ? 8.516 9.252 2.452 1.00 96.62 69 HIS A CA 1
ATOM 538 C C . HIS A 1 69 ? 9.159 7.888 2.174 1.00 96.62 69 HIS A C 1
ATOM 540 O O . HIS A 1 69 ? 10.343 7.842 1.845 1.00 96.62 69 HIS A O 1
ATOM 546 N N . PHE A 1 70 ? 8.383 6.803 2.218 1.00 96.75 70 PHE A N 1
ATOM 547 C CA . PHE A 1 70 ? 8.886 5.455 1.944 1.00 96.75 70 PHE A CA 1
ATOM 548 C C . PHE A 1 70 ? 9.451 5.333 0.533 1.00 96.75 70 PHE A C 1
ATOM 550 O O . PHE A 1 70 ? 10.568 4.862 0.361 1.00 96.75 70 PHE A O 1
ATOM 557 N N . LYS A 1 71 ? 8.764 5.872 -0.480 1.00 97.31 71 LYS A N 1
ATOM 558 C CA . LYS A 1 71 ? 9.275 5.865 -1.856 1.00 97.31 71 LYS A CA 1
ATOM 559 C C . LYS A 1 71 ? 10.596 6.624 -1.997 1.00 97.31 71 LYS A C 1
ATOM 561 O O . LYS A 1 71 ? 11.479 6.199 -2.742 1.00 97.31 71 LYS A O 1
ATOM 566 N N . ALA A 1 72 ? 10.737 7.764 -1.319 1.00 96.75 72 ALA A N 1
ATOM 567 C CA . ALA A 1 72 ? 11.965 8.551 -1.356 1.00 96.75 72 ALA A CA 1
ATOM 568 C C . ALA A 1 72 ? 13.135 7.819 -0.683 1.00 96.75 72 ALA A C 1
ATOM 570 O O . ALA A 1 72 ? 14.222 7.782 -1.259 1.00 96.75 72 ALA A O 1
ATOM 571 N N . ASN A 1 73 ? 12.903 7.211 0.484 1.00 95.06 73 ASN A N 1
ATOM 572 C CA . ASN A 1 73 ? 13.907 6.408 1.184 1.00 95.06 73 ASN A CA 1
ATOM 573 C C . ASN A 1 73 ? 14.302 5.189 0.347 1.00 95.06 73 ASN A C 1
ATOM 575 O O . ASN A 1 73 ? 15.483 4.985 0.076 1.00 95.06 73 ASN A O 1
ATOM 579 N N . ALA A 1 74 ? 13.312 4.454 -0.168 1.00 94.44 74 ALA A N 1
ATOM 580 C CA . ALA A 1 74 ? 13.532 3.314 -1.040 1.00 94.44 74 ALA A CA 1
ATOM 581 C C . ALA A 1 74 ? 14.425 3.690 -2.229 1.00 94.44 74 ALA A C 1
ATOM 583 O O . ALA A 1 74 ? 15.452 3.061 -2.464 1.00 94.44 74 ALA A O 1
ATOM 584 N N . ARG A 1 75 ? 14.101 4.784 -2.926 1.00 93.75 75 ARG A N 1
ATOM 585 C CA . ARG A 1 75 ? 14.893 5.276 -4.061 1.00 93.75 75 ARG A CA 1
ATOM 586 C C . ARG A 1 75 ? 16.328 5.664 -3.685 1.00 93.75 75 ARG A C 1
ATOM 588 O O . ARG A 1 75 ? 17.219 5.537 -4.522 1.00 93.75 75 ARG A O 1
ATOM 595 N N . ALA A 1 76 ? 16.544 6.183 -2.477 1.00 93.50 76 ALA A N 1
ATOM 596 C CA . ALA A 1 76 ? 17.869 6.570 -1.995 1.00 93.50 76 ALA A CA 1
ATOM 597 C C . ALA A 1 76 ? 18.754 5.357 -1.661 1.00 93.50 76 ALA A C 1
ATOM 599 O O . ALA A 1 76 ? 19.976 5.455 -1.746 1.00 93.50 76 ALA A O 1
ATOM 600 N N . GLU A 1 77 ? 18.144 4.231 -1.298 1.00 91.56 77 GLU A N 1
ATOM 601 C CA . GLU A 1 77 ? 18.840 3.008 -0.888 1.00 91.56 77 GLU A CA 1
ATOM 602 C C . GLU A 1 77 ? 19.054 2.005 -2.029 1.00 91.56 77 GLU A C 1
ATOM 604 O O . GLU A 1 77 ? 19.910 1.129 -1.918 1.00 91.56 77 GLU A O 1
ATOM 609 N N . VAL A 1 78 ? 18.301 2.123 -3.126 1.00 90.38 78 VAL A N 1
ATOM 610 C CA . VAL A 1 78 ? 18.482 1.283 -4.318 1.00 90.38 78 VAL A CA 1
ATOM 611 C C . VAL A 1 78 ? 19.828 1.585 -4.989 1.00 90.38 78 VAL A C 1
ATOM 613 O O . VAL A 1 78 ? 20.247 2.744 -5.095 1.00 90.38 78 VAL A O 1
ATOM 616 N N . ASP A 1 79 ? 20.492 0.532 -5.475 1.00 86.38 79 ASP A N 1
ATOM 617 C CA . ASP A 1 79 ? 21.765 0.634 -6.188 1.00 86.38 79 ASP A CA 1
ATOM 618 C C . ASP A 1 79 ? 21.636 1.532 -7.430 1.00 86.38 79 ASP A C 1
ATOM 620 O O . ASP A 1 79 ? 20.800 1.328 -8.312 1.00 86.38 79 ASP A O 1
ATOM 624 N N . GLN A 1 80 ? 22.490 2.553 -7.493 1.00 87.56 80 GLN A N 1
ATOM 625 C CA . GLN A 1 80 ? 22.507 3.538 -8.573 1.00 87.56 80 GLN A CA 1
ATOM 626 C C . GLN A 1 80 ? 23.180 3.010 -9.848 1.00 87.56 80 GLN A C 1
ATOM 628 O O . GLN A 1 80 ? 23.095 3.668 -10.883 1.00 87.56 80 GLN A O 1
ATOM 633 N N . ASN A 1 81 ? 23.848 1.852 -9.782 1.00 89.88 81 ASN A N 1
ATOM 634 C CA . ASN A 1 81 ? 24.463 1.204 -10.943 1.00 89.88 81 ASN A CA 1
ATOM 635 C C . ASN A 1 81 ? 23.463 0.404 -11.792 1.00 89.88 81 ASN A C 1
ATOM 637 O O . ASN A 1 81 ? 23.800 0.046 -12.920 1.00 89.88 81 ASN A O 1
ATOM 641 N N . LEU A 1 82 ? 22.263 0.137 -11.265 1.00 88.00 82 LEU A N 1
ATOM 642 C CA . LEU A 1 82 ? 21.173 -0.507 -11.997 1.00 88.00 82 LEU A CA 1
ATOM 643 C C . LEU A 1 82 ? 20.685 0.371 -13.148 1.00 88.00 82 LEU A C 1
ATOM 645 O O . LEU A 1 82 ? 20.736 1.610 -13.079 1.00 88.00 82 LEU A O 1
ATOM 649 N N . ASP A 1 83 ? 20.152 -0.268 -14.188 1.00 91.69 83 ASP A N 1
ATOM 650 C CA . ASP A 1 83 ? 19.474 0.476 -15.238 1.00 91.69 83 ASP A CA 1
ATOM 651 C C . ASP A 1 83 ? 18.192 1.159 -14.710 1.00 91.69 83 ASP A C 1
ATOM 653 O O . ASP A 1 83 ? 17.732 0.931 -13.589 1.00 91.69 83 ASP A O 1
ATOM 657 N N . GLU A 1 84 ? 17.613 2.069 -15.497 1.00 91.75 84 GLU A N 1
ATOM 658 C CA . GLU A 1 84 ? 16.435 2.836 -15.067 1.00 91.75 84 GLU A CA 1
ATOM 659 C C . GLU A 1 84 ? 15.231 1.940 -14.723 1.00 91.75 84 GLU A C 1
ATOM 661 O O . GLU A 1 84 ? 14.500 2.225 -13.772 1.00 91.75 84 GLU A O 1
ATOM 666 N N . ARG A 1 85 ? 15.025 0.862 -15.488 1.00 92.94 85 ARG A N 1
ATOM 667 C CA . ARG A 1 85 ? 13.902 -0.061 -15.315 1.00 92.94 85 ARG A CA 1
ATOM 668 C C . ARG A 1 85 ? 14.112 -0.916 -14.072 1.00 92.94 85 ARG A C 1
ATOM 670 O O . ARG A 1 85 ? 13.204 -1.015 -13.253 1.00 92.94 85 ARG A O 1
ATOM 677 N N . GLU A 1 86 ? 15.293 -1.497 -13.915 1.00 90.19 86 GLU A N 1
ATOM 678 C CA . GLU A 1 86 ? 15.692 -2.286 -12.748 1.00 90.19 86 GLU A CA 1
ATOM 679 C C . GLU A 1 86 ? 15.609 -1.453 -11.473 1.00 90.19 86 GLU A C 1
ATOM 681 O O . GLU A 1 86 ? 14.996 -1.866 -10.491 1.00 90.19 86 GLU A O 1
ATOM 686 N N . ARG A 1 87 ? 16.128 -0.222 -11.508 1.00 92.50 87 ARG A N 1
ATOM 687 C CA . ARG A 1 87 ? 16.039 0.703 -10.379 1.00 92.50 87 ARG A CA 1
ATOM 688 C C . ARG A 1 87 ? 14.594 1.050 -10.028 1.00 92.50 87 ARG A C 1
ATOM 690 O O . ARG A 1 87 ? 14.277 1.203 -8.848 1.00 92.50 87 ARG A O 1
ATOM 697 N N . SER A 1 88 ? 13.720 1.198 -11.025 1.00 94.69 88 SER A N 1
ATOM 698 C CA . SER A 1 88 ? 12.293 1.445 -10.799 1.00 94.69 88 SER A CA 1
ATOM 699 C C . SER A 1 88 ? 11.615 0.243 -10.133 1.00 94.69 88 SER A C 1
ATOM 701 O O . SER A 1 88 ? 10.998 0.404 -9.078 1.00 94.69 88 SER A O 1
ATOM 703 N N . ILE A 1 89 ? 11.806 -0.965 -10.679 1.00 93.94 89 ILE A N 1
ATOM 704 C CA . ILE A 1 89 ? 11.309 -2.225 -10.097 1.00 93.94 89 ILE A CA 1
ATOM 705 C C . ILE A 1 89 ? 11.755 -2.342 -8.638 1.00 93.94 89 ILE A C 1
ATOM 707 O O . ILE A 1 89 ? 10.933 -2.599 -7.758 1.00 93.94 89 ILE A O 1
ATOM 711 N N . GLU A 1 90 ? 13.029 -2.067 -8.372 1.00 93.81 90 GLU A N 1
ATOM 712 C CA . GLU A 1 90 ? 13.599 -2.237 -7.044 1.00 93.81 90 GLU A CA 1
ATOM 713 C C . GLU A 1 90 ? 13.160 -1.162 -6.050 1.00 93.81 90 GLU A C 1
ATOM 715 O O . GLU A 1 90 ? 12.915 -1.442 -4.873 1.00 93.81 90 GLU A O 1
ATOM 720 N N . THR A 1 91 ? 12.941 0.060 -6.539 1.00 96.44 91 THR A N 1
ATOM 721 C CA . THR A 1 91 ? 12.294 1.114 -5.754 1.00 96.44 91 THR A CA 1
ATOM 722 C C . THR A 1 91 ? 10.893 0.677 -5.337 1.00 96.44 91 THR A C 1
ATOM 724 O O . THR A 1 91 ? 10.533 0.848 -4.173 1.00 96.44 91 THR A O 1
ATOM 727 N N . TYR A 1 92 ? 10.099 0.091 -6.241 1.00 96.75 92 TYR A N 1
ATOM 728 C CA . TYR A 1 92 ? 8.762 -0.400 -5.899 1.00 96.75 92 TYR A CA 1
ATOM 729 C C . TYR A 1 92 ? 8.804 -1.591 -4.943 1.00 96.75 92 TYR A C 1
ATOM 731 O O . TYR A 1 92 ? 8.034 -1.579 -3.984 1.00 96.75 92 TYR A O 1
ATOM 739 N N . ARG A 1 93 ? 9.720 -2.554 -5.132 1.00 94.50 93 ARG A N 1
ATOM 740 C CA . ARG A 1 93 ? 9.919 -3.674 -4.193 1.00 94.50 93 ARG A CA 1
ATOM 741 C C . ARG A 1 93 ? 10.119 -3.158 -2.779 1.00 94.50 93 ARG A C 1
ATOM 743 O O . ARG A 1 93 ? 9.362 -3.494 -1.873 1.00 94.50 93 ARG A O 1
ATOM 750 N N . LYS A 1 94 ? 11.112 -2.288 -2.616 1.00 94.56 94 LYS A N 1
ATOM 751 C CA . LYS A 1 94 ? 11.485 -1.751 -1.314 1.00 94.56 94 LYS A CA 1
ATOM 752 C C . LYS A 1 94 ? 10.393 -0.861 -0.722 1.00 94.56 94 LYS A C 1
ATOM 754 O O . LYS A 1 94 ? 10.067 -1.001 0.445 1.00 94.56 94 LYS A O 1
ATOM 759 N N . THR A 1 95 ? 9.736 -0.041 -1.542 1.00 97.06 95 THR A N 1
ATOM 760 C CA . THR A 1 95 ? 8.590 0.762 -1.084 1.00 97.06 95 THR A CA 1
ATOM 761 C C . THR A 1 95 ? 7.456 -0.123 -0.552 1.00 97.06 95 THR A C 1
ATOM 763 O O . THR A 1 95 ? 6.850 0.213 0.459 1.00 97.06 95 THR A O 1
ATOM 766 N N . MET A 1 96 ? 7.147 -1.246 -1.214 1.00 95.62 96 MET A N 1
ATOM 767 C CA . MET A 1 96 ? 6.116 -2.184 -0.747 1.00 95.62 96 MET A CA 1
ATOM 768 C C . MET A 1 96 ? 6.515 -2.872 0.560 1.00 95.62 96 MET A C 1
ATOM 770 O O . MET A 1 96 ? 5.667 -3.016 1.435 1.00 95.62 96 MET A O 1
ATOM 774 N N . VAL A 1 97 ? 7.786 -3.254 0.705 1.00 92.38 97 VAL A N 1
ATOM 775 C CA . VAL A 1 97 ? 8.343 -3.789 1.959 1.00 92.38 97 VAL A CA 1
ATOM 776 C C . VAL A 1 97 ? 8.172 -2.774 3.090 1.00 92.38 97 VAL A C 1
ATOM 778 O O . VAL A 1 97 ? 7.521 -3.078 4.088 1.00 92.38 97 VAL A O 1
ATOM 781 N N . ASP A 1 98 ? 8.625 -1.535 2.893 1.00 94.00 98 ASP A N 1
ATOM 782 C CA . ASP A 1 98 ? 8.532 -0.477 3.904 1.00 94.00 98 ASP A CA 1
ATOM 783 C C . ASP A 1 98 ? 7.063 -0.200 4.287 1.00 94.00 98 ASP A C 1
ATOM 785 O O . ASP A 1 98 ? 6.721 -0.102 5.465 1.00 94.00 98 ASP A O 1
ATOM 789 N N . ILE A 1 99 ? 6.151 -0.172 3.304 1.00 94.94 99 ILE A N 1
ATOM 790 C CA . ILE A 1 99 ? 4.700 -0.033 3.530 1.00 94.94 99 ILE A CA 1
ATOM 791 C C . ILE A 1 99 ? 4.130 -1.142 4.414 1.00 94.94 99 ILE A C 1
ATOM 793 O O . ILE A 1 99 ? 3.126 -0.892 5.082 1.00 94.94 99 ILE A O 1
ATOM 797 N N . MET A 1 100 ? 4.699 -2.348 4.410 1.00 91.38 100 MET A N 1
ATOM 798 C CA . MET A 1 100 ? 4.186 -3.510 5.146 1.00 91.38 100 MET A CA 1
ATOM 799 C C . MET A 1 100 ? 4.888 -3.734 6.490 1.00 91.38 100 MET A C 1
ATOM 801 O O . MET A 1 100 ? 4.270 -4.267 7.410 1.00 91.38 100 MET A O 1
ATOM 805 N N . GLU A 1 101 ? 6.127 -3.273 6.640 1.00 88.38 101 GLU A N 1
ATOM 806 C CA . GLU A 1 101 ? 6.966 -3.607 7.797 1.00 88.38 101 GLU A CA 1
ATOM 807 C C . GLU A 1 101 ? 7.241 -2.430 8.720 1.00 88.38 101 GLU A C 1
ATOM 809 O O . GLU A 1 101 ? 7.228 -2.602 9.942 1.00 88.38 101 GLU A O 1
ATOM 814 N N . GLU A 1 102 ? 7.435 -1.230 8.170 1.00 89.25 102 GLU A N 1
ATOM 815 C CA . GLU A 1 102 ? 7.793 -0.076 8.988 1.00 89.25 102 GLU A CA 1
ATOM 816 C C . GLU A 1 102 ? 6.637 0.277 9.937 1.00 89.25 102 GLU A C 1
ATOM 818 O O . GLU A 1 102 ? 5.462 0.231 9.539 1.00 89.25 102 GLU A O 1
ATOM 823 N N . PRO A 1 103 ? 6.917 0.609 11.209 1.00 87.56 103 PRO A N 1
ATOM 824 C CA . PRO A 1 103 ? 5.890 1.048 12.140 1.00 87.56 103 PRO A CA 1
ATOM 825 C C . PRO A 1 103 ? 5.319 2.400 11.700 1.00 87.56 103 PRO A C 1
ATOM 827 O O . PRO A 1 103 ? 6.052 3.339 11.388 1.00 87.56 103 PRO A O 1
ATOM 830 N N . ILE A 1 104 ? 3.991 2.526 11.720 1.00 87.31 104 ILE A N 1
ATOM 831 C CA . ILE A 1 104 ? 3.298 3.749 11.308 1.00 87.31 104 ILE A CA 1
ATOM 832 C C . ILE A 1 104 ? 2.566 4.340 12.506 1.00 87.31 104 ILE A C 1
ATOM 834 O O . ILE A 1 104 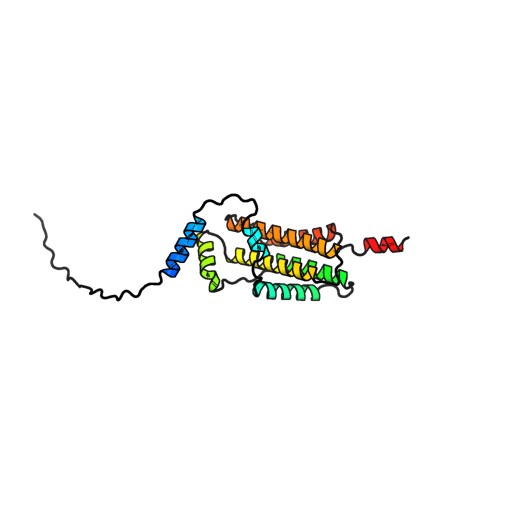? 1.677 3.721 13.083 1.00 87.31 104 ILE A O 1
ATOM 838 N N . GLU A 1 105 ? 2.890 5.583 12.853 1.00 86.88 105 GLU A N 1
ATOM 839 C CA . GLU A 1 105 ? 2.155 6.298 13.892 1.00 86.88 105 GLU A CA 1
ATOM 840 C C . GLU A 1 105 ? 0.810 6.794 13.338 1.00 86.88 105 GLU A C 1
ATOM 842 O O . GLU A 1 105 ? 0.746 7.691 12.490 1.00 86.88 105 GLU A O 1
ATOM 847 N N . VAL A 1 106 ? -0.291 6.239 13.843 1.00 87.94 106 VAL A N 1
ATOM 848 C CA . VAL A 1 106 ? -1.650 6.711 13.550 1.00 87.94 106 VAL A CA 1
ATOM 849 C C . VAL A 1 106 ? -2.268 7.394 14.765 1.00 87.94 106 VAL A C 1
ATOM 851 O O . VAL A 1 106 ? -2.070 6.994 15.909 1.00 87.94 106 VAL A O 1
ATOM 854 N N . LYS A 1 107 ? -3.027 8.466 14.516 1.00 86.69 107 LYS A N 1
ATOM 855 C CA . LYS A 1 107 ? -3.697 9.262 15.557 1.00 86.69 107 LYS A CA 1
ATOM 856 C C . LYS A 1 107 ? -5.180 9.356 15.271 1.00 86.69 107 LYS A C 1
ATOM 858 O O . LYS A 1 107 ? -5.567 9.503 14.115 1.00 86.69 107 LYS A O 1
ATOM 863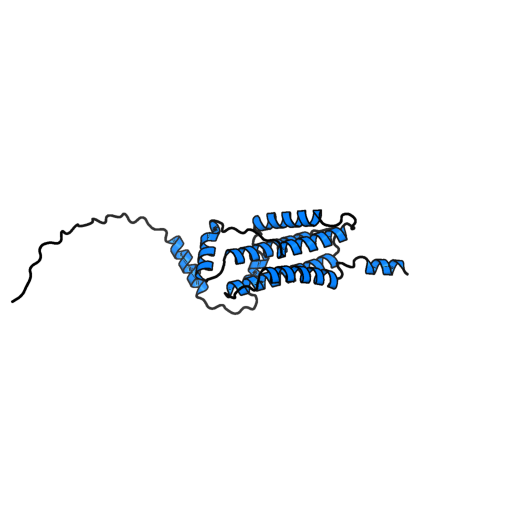 N N . ILE A 1 108 ? -5.994 9.334 16.321 1.00 85.06 108 ILE A N 1
ATOM 864 C CA . ILE A 1 108 ? -7.431 9.596 16.215 1.00 85.06 108 ILE A CA 1
ATOM 865 C C . ILE A 1 108 ? -7.611 11.095 15.991 1.00 85.06 108 ILE A C 1
ATOM 867 O O . ILE A 1 108 ? -7.281 11.910 16.854 1.00 85.06 108 ILE A O 1
ATOM 871 N N . LEU A 1 109 ? -8.111 11.466 14.819 1.00 84.75 109 LEU A N 1
ATOM 872 C CA . LEU A 1 109 ? -8.457 12.849 14.521 1.00 84.75 109 LEU A CA 1
ATOM 873 C C . LEU A 1 109 ? -9.754 13.228 15.252 1.00 84.75 109 LEU A C 1
ATOM 875 O O . LEU A 1 109 ? -10.598 12.363 15.488 1.00 84.75 109 LEU A O 1
ATOM 879 N N . PRO A 1 110 ? -9.997 14.518 15.551 1.00 83.19 110 PRO A N 1
ATOM 880 C CA . PRO A 1 110 ? -11.250 14.942 16.179 1.00 83.19 110 PRO A CA 1
ATOM 881 C C . PRO A 1 110 ? -12.511 14.478 15.432 1.00 83.19 110 PRO A C 1
ATOM 883 O O . PRO A 1 110 ? -13.527 14.171 16.051 1.00 83.19 110 PRO A O 1
ATOM 886 N N . SER A 1 111 ? -12.440 14.372 14.101 1.00 84.50 111 SER A N 1
ATOM 887 C CA . SER A 1 111 ? -13.520 13.860 13.248 1.00 84.50 111 SER A CA 1
ATOM 888 C C . SER A 1 111 ? -13.777 12.355 13.386 1.00 84.50 111 SER A C 1
ATOM 890 O O . SER A 1 111 ? -14.840 11.889 12.989 1.00 84.50 111 SER A O 1
ATOM 892 N N . GLU A 1 112 ? -12.826 11.605 13.938 1.00 85.88 112 GLU A N 1
ATOM 893 C CA . GLU A 1 112 ? -12.834 10.142 14.046 1.00 85.88 112 GLU A CA 1
ATOM 894 C C . GLU A 1 112 ? -13.205 9.656 15.454 1.00 85.88 112 GLU A C 1
ATOM 896 O O . GLU A 1 112 ? -13.392 8.463 15.661 1.00 85.88 112 GLU A O 1
ATOM 901 N N . ILE A 1 113 ? -13.357 10.563 16.429 1.00 85.44 113 ILE A N 1
ATOM 902 C CA . ILE A 1 113 ? -13.637 10.211 17.834 1.00 85.44 113 ILE A CA 1
ATOM 903 C C . ILE A 1 113 ? -14.870 9.310 17.954 1.00 85.44 113 ILE A C 1
ATOM 905 O O . ILE A 1 113 ? -14.845 8.324 18.682 1.00 85.44 113 ILE A O 1
ATOM 909 N N . ASN A 1 114 ? -15.943 9.618 17.223 1.00 85.81 114 ASN A N 1
ATOM 910 C CA . ASN A 1 114 ? -17.164 8.814 17.281 1.00 85.81 114 ASN A CA 1
ATOM 911 C C . ASN A 1 114 ? -16.948 7.399 16.731 1.00 85.81 114 ASN A C 1
ATOM 913 O O . ASN A 1 114 ? -17.488 6.449 17.285 1.00 85.81 114 ASN A O 1
ATOM 917 N N . GLU A 1 115 ? -16.161 7.256 15.664 1.00 87.12 115 GLU A N 1
ATOM 918 C CA . GLU A 1 115 ? -15.823 5.951 15.091 1.00 87.12 115 GLU A CA 1
ATOM 919 C C . GLU A 1 115 ? -14.951 5.156 16.066 1.00 87.12 115 GLU A C 1
ATOM 921 O O . GLU A 1 115 ? -15.270 4.016 16.387 1.00 87.12 115 GLU A O 1
ATOM 926 N N . ALA A 1 116 ? -13.939 5.797 16.654 1.00 84.62 116 ALA A N 1
ATOM 927 C CA . ALA A 1 116 ? -13.088 5.175 17.659 1.00 84.62 116 ALA A CA 1
ATOM 928 C C . ALA A 1 116 ? -13.867 4.703 18.899 1.00 84.62 116 ALA A C 1
ATOM 930 O O . ALA A 1 116 ? -13.602 3.620 19.416 1.00 84.62 116 ALA A O 1
ATOM 931 N N . LEU A 1 117 ? -14.855 5.481 19.360 1.00 84.19 117 LEU A N 1
ATOM 932 C CA . LEU A 1 117 ? -15.739 5.082 20.461 1.00 84.19 117 LEU A CA 1
ATOM 933 C C . LEU A 1 117 ? -16.615 3.879 20.089 1.00 84.19 117 LEU A C 1
ATOM 935 O O . LEU A 1 117 ? -16.808 2.991 20.915 1.00 84.19 117 LEU A O 1
ATOM 939 N N . LEU A 1 118 ? -17.135 3.830 18.858 1.00 88.69 118 LEU A N 1
ATOM 940 C CA . LEU A 1 118 ? -17.904 2.679 18.376 1.00 88.69 118 LEU A CA 1
ATOM 941 C C . LEU A 1 118 ? -17.041 1.416 18.333 1.00 88.69 118 LEU A C 1
ATOM 943 O O . LEU A 1 118 ? -17.463 0.385 18.844 1.00 88.69 118 LEU A O 1
ATOM 947 N N . PHE A 1 119 ? -15.826 1.511 17.795 1.00 86.75 119 PHE A N 1
ATOM 948 C CA . PHE A 1 119 ? -14.868 0.404 17.764 1.00 86.75 119 PHE A CA 1
ATOM 949 C C . PHE A 1 119 ? -14.521 -0.075 19.176 1.00 86.75 119 PHE A C 1
ATOM 951 O O . PHE A 1 119 ? -14.594 -1.269 19.450 1.00 86.75 119 PHE A O 1
ATOM 958 N N . ASN A 1 120 ? -14.251 0.852 20.100 1.00 83.12 120 ASN A N 1
ATOM 959 C CA . ASN A 1 120 ? -13.960 0.519 21.493 1.00 83.12 120 ASN A CA 1
ATOM 960 C C . ASN A 1 120 ? -15.124 -0.228 22.170 1.00 83.12 120 ASN A C 1
ATOM 962 O O . ASN A 1 120 ? -14.897 -1.235 22.834 1.00 83.12 120 ASN A O 1
ATOM 966 N N . ASN A 1 121 ? -16.369 0.201 21.935 1.00 84.38 121 ASN A N 1
ATOM 967 C CA . ASN A 1 121 ? -17.559 -0.488 22.449 1.00 84.38 121 ASN A CA 1
ATOM 968 C C . ASN A 1 121 ? -17.732 -1.906 21.877 1.00 84.38 121 ASN A C 1
ATOM 970 O O . ASN A 1 121 ? -18.366 -2.746 22.512 1.00 84.38 121 ASN A O 1
ATOM 974 N N . LEU A 1 122 ? -17.188 -2.166 20.687 1.00 84.31 122 LEU A N 1
ATOM 975 C CA . LEU A 1 122 ? -17.160 -3.486 20.054 1.00 84.31 122 LEU A CA 1
ATOM 976 C C . LEU A 1 122 ? -15.936 -4.318 20.473 1.00 84.31 122 LEU A C 1
ATOM 978 O O . LEU A 1 122 ? -15.791 -5.447 20.016 1.00 84.31 122 LEU A O 1
ATOM 982 N N . GLY A 1 123 ? -15.061 -3.783 21.333 1.00 83.06 123 GLY A N 1
ATOM 983 C CA . GLY A 1 123 ? -13.808 -4.430 21.725 1.00 83.06 123 GLY A CA 1
ATOM 984 C C . GLY A 1 123 ? -12.734 -4.421 20.631 1.00 83.06 123 GLY A C 1
ATOM 985 O O . GLY A 1 123 ? -11.766 -5.164 20.733 1.00 83.06 123 GLY A O 1
ATOM 986 N N . ILE A 1 124 ? -12.891 -3.593 19.595 1.00 85.12 124 ILE A N 1
ATOM 987 C CA . ILE A 1 124 ? -11.984 -3.518 18.446 1.00 85.12 124 ILE A CA 1
ATOM 988 C C . ILE A 1 124 ? -11.007 -2.355 18.645 1.00 85.12 124 ILE A C 1
ATOM 990 O O . ILE A 1 124 ? -11.407 -1.232 18.974 1.00 85.12 124 ILE A O 1
ATOM 994 N N . ASN A 1 125 ? -9.717 -2.589 18.398 1.00 88.12 125 ASN A N 1
ATOM 995 C CA . ASN A 1 125 ? -8.714 -1.531 18.437 1.00 88.12 125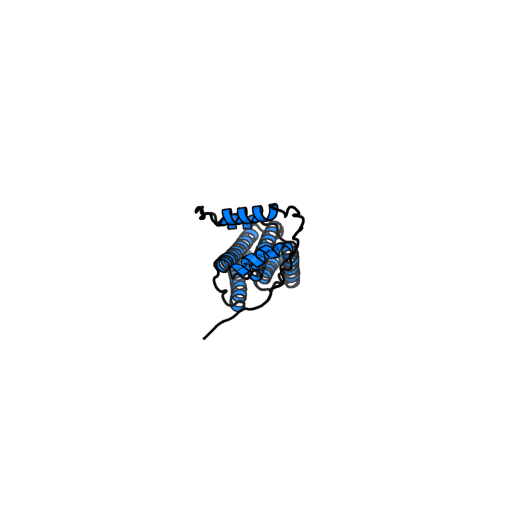 ASN A CA 1
ATOM 996 C C . ASN A 1 125 ? -8.801 -0.643 17.182 1.00 88.12 125 ASN A C 1
ATOM 998 O O . ASN A 1 125 ? -8.393 -1.023 16.085 1.00 88.12 125 ASN A O 1
ATOM 1002 N N . TYR A 1 126 ? -9.314 0.579 17.347 1.00 88.62 126 TYR A N 1
ATOM 1003 C CA . TYR A 1 126 ? -9.443 1.534 16.244 1.00 88.62 126 TYR A CA 1
ATOM 1004 C C . TYR A 1 126 ? -8.095 1.977 15.654 1.00 88.62 126 TYR A C 1
ATOM 1006 O O . TYR A 1 126 ? -8.021 2.269 14.462 1.00 88.62 126 TYR A O 1
ATOM 1014 N N . LEU A 1 127 ? -7.027 2.038 16.459 1.00 90.94 127 LEU A N 1
ATOM 1015 C CA . LEU A 1 127 ? -5.707 2.429 15.955 1.00 90.94 127 LEU A CA 1
ATOM 1016 C C . LEU A 1 127 ? -5.153 1.365 15.004 1.00 90.94 127 LEU A C 1
ATOM 1018 O O . LEU A 1 127 ? -4.694 1.715 13.924 1.00 90.94 127 LEU A O 1
ATOM 1022 N N . GLU A 1 128 ? -5.289 0.085 15.345 1.00 89.19 128 GLU A N 1
ATOM 1023 C CA . GLU A 1 128 ? -4.894 -1.021 14.461 1.00 89.19 128 GLU A CA 1
ATOM 1024 C C . GLU A 1 128 ? -5.686 -1.001 13.151 1.00 89.19 128 GLU A C 1
ATOM 1026 O O . GLU A 1 128 ? -5.111 -1.070 12.066 1.00 89.19 128 GLU A O 1
ATOM 1031 N N . TYR A 1 129 ? -7.006 -0.813 13.234 1.00 90.69 129 TYR A N 1
ATOM 1032 C CA . TYR A 1 129 ? -7.847 -0.665 12.046 1.00 90.69 129 TYR A CA 1
ATOM 1033 C C . TYR A 1 129 ? -7.382 0.501 11.165 1.00 90.69 129 TYR A C 1
ATOM 1035 O O . TYR A 1 129 ? -7.264 0.370 9.943 1.00 90.69 129 TYR A O 1
ATOM 1043 N N . LYS A 1 130 ? -7.089 1.649 11.784 1.00 91.50 130 LYS A N 1
ATOM 1044 C CA . LYS A 1 130 ? -6.627 2.837 11.071 1.00 91.50 130 LYS A CA 1
ATOM 1045 C C . LYS A 1 130 ? -5.266 2.611 10.415 1.00 91.50 130 LYS A C 1
ATOM 1047 O O . LYS A 1 130 ? -5.072 3.056 9.287 1.00 91.50 130 LYS A O 1
ATOM 1052 N N . GLU A 1 131 ? -4.347 1.923 11.081 1.00 92.94 131 GLU A N 1
ATOM 1053 C CA . GLU A 1 131 ? -3.044 1.568 10.518 1.00 92.94 131 GLU A CA 1
ATOM 1054 C C . GLU A 1 131 ? -3.195 0.708 9.257 1.00 92.94 131 GLU A C 1
ATOM 1056 O O . GLU A 1 131 ? -2.669 1.073 8.204 1.00 92.94 131 GLU A O 1
ATOM 1061 N N . LEU A 1 132 ? -3.981 -0.372 9.325 1.00 91.81 132 LEU A N 1
ATOM 1062 C CA . LEU A 1 132 ? -4.237 -1.252 8.178 1.00 91.81 132 LEU A CA 1
ATOM 1063 C C . LEU A 1 132 ? -4.865 -0.489 7.005 1.00 91.81 132 LEU A C 1
ATOM 1065 O O . LEU A 1 132 ? -4.473 -0.668 5.849 1.00 91.81 132 LEU A O 1
ATOM 1069 N N . LYS A 1 133 ? -5.797 0.424 7.299 1.00 92.19 133 LYS A N 1
ATOM 1070 C CA . LYS A 1 133 ? -6.410 1.292 6.290 1.00 92.19 133 LYS A CA 1
ATOM 1071 C C . LYS A 1 133 ? -5.391 2.233 5.637 1.00 92.19 133 LYS A C 1
ATOM 1073 O O . LYS A 1 133 ? -5.398 2.377 4.417 1.00 92.19 133 LYS A O 1
ATOM 1078 N N . VAL A 1 134 ? -4.494 2.843 6.414 1.00 94.19 134 VAL A N 1
ATOM 1079 C CA . VAL A 1 134 ? -3.429 3.705 5.874 1.00 94.19 134 VAL A CA 1
ATOM 1080 C C . VAL A 1 134 ? -2.484 2.901 4.975 1.00 94.19 134 VAL A C 1
ATOM 1082 O O . VAL A 1 134 ? -2.147 3.373 3.891 1.00 94.19 134 VAL A O 1
ATOM 1085 N N . ARG A 1 135 ? -2.114 1.669 5.353 1.00 95.38 135 ARG A N 1
ATOM 1086 C CA . ARG A 1 135 ? -1.300 0.780 4.501 1.00 95.38 135 ARG A CA 1
ATOM 1087 C C . ARG A 1 135 ? -2.007 0.440 3.182 1.00 95.38 135 ARG A C 1
ATOM 1089 O O . ARG A 1 135 ? -1.394 0.553 2.122 1.00 95.38 135 ARG A O 1
ATOM 1096 N N . LEU A 1 136 ? -3.310 0.138 3.214 1.00 94.00 136 LEU A N 1
ATOM 1097 C CA . LEU A 1 136 ? -4.118 -0.066 2.000 1.00 94.00 136 LEU A CA 1
ATOM 1098 C C . LEU A 1 136 ? -4.112 1.154 1.070 1.00 94.00 136 LEU A C 1
ATOM 1100 O O . LEU A 1 136 ? -3.980 1.006 -0.146 1.00 94.00 136 LEU A O 1
ATOM 1104 N N . GLU A 1 137 ? -4.250 2.356 1.630 1.00 94.50 137 GLU A N 1
ATOM 1105 C CA . GLU A 1 137 ? -4.208 3.606 0.867 1.00 94.50 137 GLU A CA 1
ATOM 1106 C C . GLU A 1 137 ? -2.829 3.837 0.226 1.00 94.50 137 GLU A C 1
ATOM 1108 O O . GLU A 1 137 ? -2.754 4.256 -0.931 1.00 94.50 137 GLU A O 1
ATOM 1113 N N . MET A 1 138 ? -1.737 3.516 0.929 1.00 96.44 138 MET A N 1
ATOM 1114 C CA . MET A 1 138 ? -0.379 3.600 0.379 1.00 96.44 138 MET A CA 1
ATOM 1115 C C . MET A 1 138 ? -0.128 2.584 -0.740 1.00 96.44 138 MET A C 1
ATOM 1117 O O . MET A 1 138 ? 0.486 2.934 -1.745 1.00 96.44 138 MET A O 1
ATOM 1121 N N . LEU A 1 139 ? -0.643 1.356 -0.630 1.00 95.44 139 LEU A N 1
ATOM 1122 C CA . LEU A 1 139 ? -0.567 0.380 -1.724 1.00 95.44 139 LEU A CA 1
ATOM 1123 C C . LEU A 1 139 ? -1.366 0.837 -2.953 1.00 95.44 139 LEU A C 1
ATOM 1125 O O . LEU A 1 139 ? -0.926 0.639 -4.083 1.00 95.44 139 LEU A O 1
ATOM 1129 N N . ALA A 1 140 ? -2.503 1.512 -2.760 1.00 94.06 140 ALA A N 1
ATOM 1130 C CA . ALA A 1 140 ? -3.244 2.108 -3.871 1.00 94.06 140 ALA A CA 1
ATOM 1131 C C . ALA A 1 140 ? -2.456 3.244 -4.556 1.00 94.06 140 ALA A C 1
ATOM 1133 O O . ALA A 1 140 ? -2.532 3.392 -5.776 1.00 94.06 140 ALA A O 1
ATOM 1134 N N . LEU A 1 141 ? -1.680 4.032 -3.798 1.00 95.75 141 LEU A N 1
ATOM 1135 C CA . LEU A 1 141 ? -0.744 5.012 -4.365 1.00 95.75 141 LEU A CA 1
ATOM 1136 C C . LEU A 1 141 ? 0.390 4.333 -5.140 1.00 95.75 141 LEU A C 1
ATOM 1138 O O . LEU A 1 141 ? 0.712 4.777 -6.240 1.00 95.75 141 LEU A O 1
ATOM 1142 N N . ALA A 1 142 ? 0.948 3.242 -4.607 1.00 95.94 142 ALA A N 1
ATOM 1143 C CA . ALA A 1 142 ? 1.974 2.461 -5.292 1.00 95.94 142 ALA A CA 1
ATOM 1144 C C . ALA A 1 142 ? 1.483 1.963 -6.659 1.00 95.94 142 ALA A C 1
ATOM 1146 O O . ALA A 1 142 ? 2.156 2.186 -7.662 1.00 95.94 142 ALA A O 1
ATOM 1147 N N . GLU A 1 143 ? 0.281 1.384 -6.715 1.00 94.00 143 GLU A N 1
ATOM 1148 C CA . GLU A 1 143 ? -0.352 0.928 -7.958 1.00 94.00 143 GLU A CA 1
ATOM 1149 C C . GLU A 1 143 ? -0.524 2.073 -8.975 1.00 94.00 143 GLU A C 1
ATOM 1151 O O . GLU A 1 143 ? -0.176 1.935 -10.148 1.00 94.00 143 GLU A O 1
ATOM 1156 N N . GLN A 1 144 ? -0.993 3.244 -8.524 1.00 94.50 144 GLN A N 1
ATOM 1157 C CA . GLN A 1 144 ? -1.141 4.424 -9.386 1.00 94.50 144 GLN A CA 1
ATOM 1158 C C . GLN A 1 144 ? 0.191 4.937 -9.941 1.00 94.50 144 GLN A C 1
ATOM 1160 O O . GLN A 1 144 ? 0.223 5.472 -11.053 1.00 94.50 144 GLN A O 1
ATOM 1165 N N . ASP A 1 145 ? 1.266 4.833 -9.168 1.00 95.19 145 ASP A N 1
ATOM 1166 C CA . ASP A 1 145 ? 2.595 5.266 -9.587 1.00 95.19 145 ASP A CA 1
ATOM 1167 C C . ASP A 1 145 ? 3.232 4.269 -10.559 1.00 95.19 145 ASP A C 1
ATOM 1169 O O . ASP A 1 145 ? 3.752 4.699 -11.589 1.00 95.19 145 ASP A O 1
ATOM 1173 N N . ILE A 1 146 ? 3.089 2.961 -10.313 1.00 94.62 146 ILE A N 1
ATOM 1174 C CA . ILE A 1 146 ? 3.480 1.888 -11.246 1.00 94.62 146 ILE A CA 1
ATOM 1175 C C . ILE A 1 146 ? 2.823 2.102 -12.614 1.00 94.62 146 ILE A C 1
ATOM 1177 O O . ILE A 1 146 ? 3.469 2.015 -13.662 1.00 94.62 146 ILE A O 1
ATOM 1181 N N . ASP A 1 147 ? 1.537 2.446 -12.619 1.00 93.00 147 ASP A N 1
ATOM 1182 C CA . ASP A 1 147 ? 0.770 2.678 -13.840 1.00 93.00 147 ASP A CA 1
ATOM 1183 C C . ASP A 1 147 ? 1.317 3.830 -14.679 1.00 93.00 147 ASP A C 1
ATOM 1185 O O . ASP A 1 147 ? 1.376 3.741 -15.913 1.00 93.00 147 ASP A O 1
ATOM 1189 N N . LYS A 1 148 ? 1.745 4.900 -14.007 1.00 95.69 148 LYS A N 1
ATOM 1190 C CA . LYS A 1 148 ? 2.278 6.115 -14.631 1.00 95.69 148 LYS A CA 1
ATOM 1191 C C . LYS A 1 148 ? 3.761 6.009 -14.967 1.00 95.69 148 LYS A C 1
ATOM 1193 O O . LYS A 1 148 ? 4.245 6.816 -15.759 1.00 95.69 148 LYS A O 1
ATOM 1198 N N . ASP A 1 149 ? 4.475 5.040 -14.401 1.00 95.50 149 ASP A N 1
ATOM 1199 C CA . ASP A 1 149 ? 5.905 4.890 -14.622 1.00 95.50 149 ASP A CA 1
ATOM 1200 C C . ASP A 1 149 ? 6.198 4.534 -16.085 1.00 95.50 149 ASP A C 1
ATOM 1202 O O . ASP A 1 149 ? 5.684 3.559 -16.633 1.00 95.50 149 ASP A O 1
ATOM 1206 N N . THR A 1 150 ? 7.000 5.358 -16.751 1.00 95.62 150 THR A N 1
ATOM 1207 C CA . THR A 1 150 ? 7.327 5.184 -18.176 1.00 95.62 150 THR A CA 1
ATOM 1208 C C . THR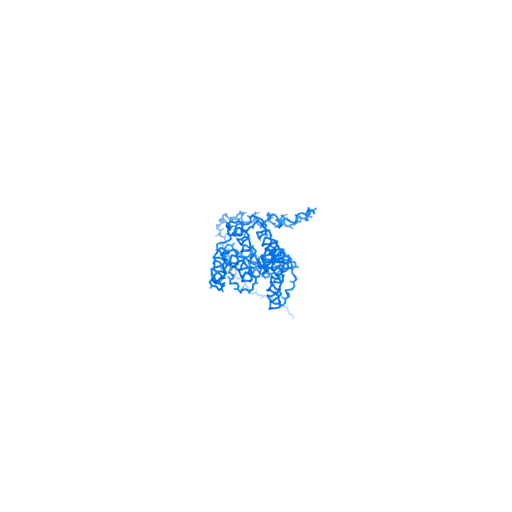 A 1 150 ? 8.530 4.274 -18.402 1.00 95.62 150 THR A C 1
ATOM 1210 O O . THR A 1 150 ? 8.764 3.848 -19.530 1.00 95.62 150 THR A O 1
ATOM 1213 N N . THR A 1 151 ? 9.268 3.962 -17.338 1.00 94.69 151 THR A N 1
ATOM 1214 C CA . THR A 1 151 ? 10.466 3.113 -17.359 1.00 94.69 151 THR A CA 1
ATOM 1215 C C . THR A 1 151 ? 10.102 1.626 -17.356 1.00 94.69 151 THR A C 1
ATOM 1217 O O . THR A 1 151 ? 10.848 0.791 -17.865 1.00 94.69 151 THR A O 1
ATOM 1220 N N . LEU A 1 152 ? 8.909 1.304 -16.845 1.00 92.94 152 LEU A N 1
ATOM 1221 C CA . LEU A 1 152 ? 8.370 -0.045 -16.757 1.00 92.94 152 LEU A CA 1
ATOM 1222 C C . LEU A 1 152 ? 7.661 -0.459 -18.045 1.00 92.94 152 LEU A C 1
ATOM 1224 O O . LEU A 1 152 ? 6.825 0.273 -18.592 1.00 92.94 152 LEU A O 1
ATOM 1228 N N . ASN A 1 153 ? 7.923 -1.686 -18.492 1.00 92.38 153 ASN A N 1
ATOM 1229 C CA . ASN A 1 153 ? 7.166 -2.277 -19.586 1.00 92.38 153 ASN A CA 1
ATOM 1230 C C . ASN A 1 153 ? 5.812 -2.822 -19.082 1.00 92.38 153 ASN A C 1
ATOM 1232 O O . ASN A 1 153 ? 5.533 -2.884 -17.885 1.00 92.38 153 ASN A O 1
ATOM 1236 N N . ARG A 1 154 ? 4.941 -3.235 -20.010 1.00 91.75 154 ARG A N 1
ATOM 1237 C CA . ARG A 1 154 ? 3.609 -3.759 -19.661 1.00 91.75 154 ARG A CA 1
ATOM 1238 C C . ARG A 1 154 ? 3.667 -4.980 -18.732 1.00 91.75 154 ARG A C 1
ATOM 1240 O O . ARG A 1 154 ? 2.839 -5.067 -17.835 1.00 91.75 154 ARG A O 1
ATOM 1247 N N . SER A 1 155 ? 4.611 -5.890 -18.965 1.00 90.31 155 SER A N 1
ATOM 1248 C CA . SER A 1 155 ? 4.787 -7.109 -18.167 1.00 90.31 155 SER A CA 1
ATOM 1249 C C . SER A 1 155 ? 5.225 -6.779 -16.740 1.00 90.31 155 SER A C 1
ATOM 1251 O O . SER A 1 155 ? 4.679 -7.332 -15.793 1.00 90.31 155 SER A O 1
ATOM 1253 N N . ASP A 1 156 ? 6.134 -5.817 -16.564 1.00 90.94 156 ASP A N 1
ATOM 1254 C CA . ASP A 1 156 ? 6.571 -5.373 -15.233 1.00 90.94 156 ASP A CA 1
ATOM 1255 C C . ASP A 1 156 ? 5.410 -4.778 -14.444 1.00 90.94 156 ASP A C 1
ATOM 1257 O O . ASP A 1 156 ? 5.197 -5.128 -13.288 1.00 90.94 156 ASP A O 1
ATOM 1261 N N . LYS A 1 157 ? 4.624 -3.907 -15.090 1.00 91.94 157 LYS A N 1
ATOM 1262 C CA . LYS A 1 157 ? 3.447 -3.294 -14.466 1.00 91.94 157 LYS A CA 1
ATOM 1263 C C . LYS A 1 157 ? 2.427 -4.340 -14.046 1.00 91.94 157 LYS A C 1
ATOM 1265 O O . LYS A 1 157 ? 1.870 -4.229 -12.965 1.00 91.94 157 LYS A O 1
ATOM 1270 N N . GLU A 1 158 ? 2.177 -5.337 -14.889 1.00 91.31 158 GLU A N 1
ATOM 1271 C CA . GLU A 1 158 ? 1.257 -6.434 -14.583 1.00 91.31 158 GLU A CA 1
ATOM 1272 C C . GLU A 1 158 ? 1.729 -7.227 -13.360 1.00 91.31 158 GLU A C 1
ATOM 1274 O O . GLU A 1 158 ? 0.985 -7.344 -12.393 1.00 91.31 158 GLU A O 1
ATOM 1279 N N . LYS A 1 159 ? 3.004 -7.625 -13.323 1.00 90.81 159 LYS A N 1
ATOM 1280 C CA . LYS A 1 159 ? 3.591 -8.329 -12.173 1.00 90.81 159 LYS A CA 1
ATOM 1281 C C . LYS A 1 159 ? 3.543 -7.500 -10.887 1.00 90.81 159 LYS A C 1
ATOM 1283 O O . LYS A 1 159 ? 3.142 -8.000 -9.843 1.00 90.81 159 LYS A O 1
ATOM 1288 N N . LEU A 1 160 ? 3.918 -6.222 -10.948 1.00 91.38 160 LEU A N 1
ATOM 1289 C CA . LEU A 1 160 ? 3.892 -5.333 -9.783 1.00 91.38 160 LEU A CA 1
ATOM 1290 C C . LEU A 1 160 ? 2.460 -5.059 -9.295 1.00 91.38 160 LEU A C 1
ATOM 1292 O O . LEU A 1 160 ? 2.233 -4.935 -8.089 1.00 91.38 160 LEU A O 1
ATOM 1296 N N . ARG A 1 161 ? 1.480 -4.997 -10.205 1.00 90.69 161 ARG A N 1
ATOM 1297 C CA . ARG A 1 161 ? 0.055 -4.922 -9.851 1.00 90.69 161 ARG A CA 1
ATOM 1298 C C . ARG A 1 161 ? -0.418 -6.191 -9.161 1.00 90.69 161 ARG A C 1
ATOM 1300 O O . ARG A 1 161 ? -1.119 -6.071 -8.165 1.00 90.69 161 ARG A O 1
ATOM 1307 N N . ASP A 1 162 ? -0.020 -7.365 -9.642 1.00 87.88 162 ASP A N 1
ATOM 1308 C CA . ASP A 1 162 ? -0.391 -8.641 -9.022 1.00 87.88 162 ASP A CA 1
ATOM 1309 C C . ASP A 1 162 ? 0.131 -8.726 -7.582 1.00 87.88 162 ASP A C 1
ATOM 1311 O O . ASP A 1 162 ? -0.627 -9.055 -6.669 1.00 87.88 162 ASP A O 1
ATOM 1315 N N . ILE A 1 163 ? 1.386 -8.322 -7.355 1.00 88.12 163 ILE A N 1
ATOM 1316 C CA . ILE A 1 163 ? 1.967 -8.228 -6.006 1.00 88.12 163 ILE A CA 1
ATOM 1317 C C . ILE A 1 163 ? 1.179 -7.231 -5.149 1.00 88.12 163 ILE A C 1
ATOM 1319 O O . ILE A 1 163 ? 0.752 -7.551 -4.041 1.00 88.12 163 ILE A O 1
ATOM 1323 N N . THR A 1 164 ? 0.927 -6.026 -5.668 1.00 89.06 164 THR A N 1
ATOM 1324 C CA . THR A 1 164 ? 0.180 -4.994 -4.931 1.00 89.06 164 THR A CA 1
ATOM 1325 C C . THR A 1 164 ? -1.237 -5.466 -4.587 1.00 89.06 164 THR A C 1
ATOM 1327 O O . THR A 1 164 ? -1.722 -5.226 -3.481 1.00 89.06 164 THR A O 1
ATOM 1330 N N . ALA A 1 165 ? -1.906 -6.163 -5.505 1.00 88.38 165 ALA A N 1
ATOM 1331 C CA . ALA A 1 165 ? -3.240 -6.712 -5.305 1.00 88.38 165 ALA A CA 1
ATOM 1332 C C . ALA A 1 165 ? -3.252 -7.804 -4.229 1.00 88.38 165 ALA A C 1
ATOM 1334 O O . ALA A 1 165 ? -4.147 -7.807 -3.382 1.00 88.38 165 ALA A O 1
ATOM 1335 N N . ASP A 1 166 ? -2.249 -8.684 -4.216 1.00 87.00 166 ASP A N 1
ATOM 1336 C CA . ASP A 1 166 ? -2.100 -9.718 -3.192 1.00 87.00 166 ASP A CA 1
ATOM 1337 C C . ASP A 1 166 ? -1.843 -9.118 -1.801 1.00 87.00 166 ASP A C 1
ATOM 1339 O O . ASP A 1 166 ? -2.471 -9.525 -0.821 1.00 87.00 166 ASP A O 1
ATOM 1343 N N . LEU A 1 167 ? -0.989 -8.095 -1.698 1.00 89.19 167 LEU A N 1
ATOM 1344 C CA . LEU A 1 167 ? -0.761 -7.368 -0.442 1.00 89.19 167 LEU A CA 1
ATOM 1345 C C . LEU A 1 167 ? -2.037 -6.676 0.053 1.00 89.19 167 LEU A C 1
ATOM 1347 O O . LEU A 1 167 ? -2.390 -6.761 1.230 1.00 89.19 167 LEU A O 1
ATOM 1351 N N . ARG A 1 168 ? -2.787 -6.039 -0.852 1.00 90.69 168 ARG A N 1
ATOM 1352 C CA . ARG A 1 168 ? -4.073 -5.413 -0.516 1.00 90.69 168 ARG A CA 1
ATOM 1353 C C . ARG A 1 168 ? -5.104 -6.440 -0.052 1.00 90.69 168 ARG A C 1
ATOM 1355 O O . ARG A 1 168 ? -5.835 -6.167 0.897 1.00 90.69 168 ARG A O 1
ATOM 1362 N N . ALA A 1 169 ? -5.166 -7.610 -0.685 1.00 86.81 169 ALA A N 1
ATOM 1363 C CA . ALA A 1 169 ? -6.063 -8.686 -0.274 1.00 86.81 169 ALA A CA 1
ATOM 1364 C C . ALA A 1 169 ? -5.733 -9.194 1.139 1.00 86.81 169 ALA A C 1
ATOM 1366 O O . ALA A 1 169 ? -6.641 -9.430 1.934 1.00 86.81 169 ALA A O 1
ATOM 1367 N N . GLN A 1 170 ? -4.446 -9.295 1.480 1.00 86.25 170 GLN A N 1
ATOM 1368 C CA . GLN A 1 170 ? -3.997 -9.678 2.822 1.00 86.25 170 GLN A CA 1
ATOM 1369 C C . GLN A 1 170 ? -4.368 -8.638 3.880 1.00 86.25 170 GLN A C 1
ATOM 1371 O O . GLN A 1 170 ? -4.927 -8.999 4.912 1.00 86.25 170 GLN A O 1
ATOM 1376 N N . LEU A 1 171 ? -4.125 -7.350 3.618 1.00 89.31 171 LEU A N 1
ATOM 1377 C CA . LEU A 1 171 ? -4.541 -6.285 4.536 1.00 89.31 171 LEU A CA 1
ATOM 1378 C C . LEU A 1 171 ? -6.063 -6.251 4.709 1.00 89.31 171 LEU A C 1
ATOM 1380 O O . LEU A 1 171 ? -6.552 -6.040 5.815 1.00 89.31 171 LEU A O 1
ATOM 1384 N N . GLN A 1 172 ? -6.822 -6.490 3.636 1.00 88.44 172 GLN A N 1
ATOM 1385 C CA . GLN A 1 172 ? -8.278 -6.575 3.720 1.00 88.44 172 GLN A CA 1
ATOM 1386 C C . GLN A 1 172 ? -8.721 -7.762 4.583 1.00 88.44 172 GLN A C 1
ATOM 1388 O O . GLN A 1 172 ? -9.609 -7.595 5.412 1.00 88.44 172 GLN A O 1
ATOM 1393 N N . LEU A 1 173 ? -8.072 -8.923 4.454 1.00 87.12 173 LEU A N 1
ATOM 1394 C CA . LEU A 1 173 ? -8.333 -10.066 5.327 1.00 87.12 173 LEU A CA 1
ATOM 1395 C C . LEU A 1 173 ? -8.044 -9.718 6.795 1.00 87.12 173 LEU A C 1
ATOM 1397 O O . LEU A 1 173 ? -8.877 -9.992 7.650 1.00 87.12 173 LEU A O 1
ATOM 1401 N N . GLN A 1 174 ? -6.919 -9.059 7.086 1.00 86.38 174 GLN A N 1
ATOM 1402 C CA . GLN A 1 174 ? -6.587 -8.622 8.448 1.00 86.38 174 GLN A CA 1
ATOM 1403 C C . GLN A 1 174 ? -7.617 -7.635 9.013 1.00 86.38 174 GLN A C 1
ATOM 1405 O O . GLN A 1 174 ? -7.986 -7.736 10.181 1.00 86.38 174 GLN A O 1
ATOM 1410 N N . ILE A 1 175 ? -8.120 -6.709 8.190 1.00 88.06 175 ILE A N 1
ATOM 1411 C CA . ILE A 1 175 ? -9.218 -5.816 8.579 1.00 88.06 175 ILE A CA 1
ATOM 1412 C C . ILE A 1 175 ? -10.475 -6.626 8.890 1.00 88.06 175 ILE A C 1
ATOM 1414 O O . ILE A 1 175 ? -11.094 -6.405 9.927 1.00 88.06 175 ILE A O 1
ATOM 1418 N N . ASP A 1 176 ? -10.852 -7.567 8.028 1.00 86.62 176 ASP A N 1
ATOM 1419 C CA . ASP A 1 176 ? -12.059 -8.373 8.212 1.00 86.62 176 ASP A CA 1
ATOM 1420 C C . ASP A 1 176 ? -11.968 -9.234 9.487 1.00 86.62 176 ASP A C 1
ATOM 1422 O O . ASP A 1 176 ? -12.949 -9.377 10.219 1.00 86.62 176 ASP A O 1
ATOM 1426 N N . GLU A 1 177 ? -10.785 -9.763 9.803 1.00 85.88 177 GLU A N 1
ATOM 1427 C CA . GLU A 1 177 ? -10.522 -10.517 11.032 1.00 85.88 177 GLU A CA 1
ATOM 1428 C C . GLU A 1 177 ? -10.564 -9.646 12.288 1.00 85.88 177 GLU A C 1
ATOM 1430 O O . GLU A 1 177 ? -11.181 -10.042 13.282 1.00 85.88 177 GLU A O 1
ATOM 1435 N N . LEU A 1 178 ? -9.978 -8.448 12.224 1.00 85.44 178 LEU A N 1
ATOM 1436 C CA . LEU A 1 178 ? -10.031 -7.457 13.295 1.00 85.44 178 LEU A CA 1
ATOM 1437 C C . LEU A 1 178 ? -11.478 -7.023 13.571 1.00 85.44 178 LEU A C 1
ATOM 1439 O O . LEU A 1 178 ? -11.911 -6.972 14.721 1.00 85.44 178 LEU A O 1
ATOM 1443 N N . LEU A 1 179 ? -12.253 -6.758 12.517 1.00 85.88 179 LEU A N 1
ATOM 1444 C CA . LEU A 1 179 ? -13.666 -6.388 12.625 1.00 85.88 179 LEU A CA 1
ATOM 1445 C C . LEU A 1 179 ? -14.545 -7.544 13.122 1.00 85.88 179 LEU A C 1
ATOM 1447 O O . LEU A 1 179 ? -15.576 -7.302 13.749 1.00 85.88 179 LEU A O 1
ATOM 1451 N N . ALA A 1 180 ? -14.137 -8.792 12.883 1.00 85.25 180 ALA A N 1
ATOM 1452 C CA . ALA A 1 180 ? -14.769 -9.981 13.449 1.00 85.25 180 ALA A CA 1
ATOM 1453 C C . ALA A 1 180 ? -14.378 -10.243 14.919 1.00 85.25 180 ALA A C 1
ATOM 1455 O O . ALA A 1 180 ? -14.888 -11.193 15.516 1.00 85.25 180 ALA A O 1
ATOM 1456 N N . GLY A 1 181 ? -13.491 -9.427 15.502 1.00 76.12 181 GLY A N 1
ATOM 1457 C CA . GLY A 1 181 ? -13.044 -9.555 16.889 1.00 76.12 181 GLY A CA 1
ATOM 1458 C C . GLY A 1 181 ? -12.097 -10.733 17.131 1.00 76.12 181 GLY A C 1
ATOM 1459 O O . GLY A 1 181 ? -12.033 -11.235 18.253 1.00 76.12 181 GLY A O 1
ATOM 1460 N N . LYS A 1 182 ? -11.392 -11.215 16.098 1.00 74.75 182 LYS A N 1
ATOM 1461 C CA . LYS A 1 182 ? -10.338 -12.222 16.277 1.00 74.75 182 LYS A CA 1
ATOM 1462 C C . LYS A 1 182 ? -9.091 -11.571 16.883 1.00 74.75 182 LYS A C 1
ATOM 1464 O O . LYS A 1 182 ? -8.731 -10.458 16.509 1.00 74.75 182 LYS A O 1
ATOM 1469 N N . GLU A 1 183 ? -8.418 -12.281 17.789 1.00 63.03 183 GLU A N 1
ATOM 1470 C CA . GLU A 1 183 ? -7.113 -11.850 18.303 1.00 63.03 183 GLU A CA 1
ATOM 1471 C C . GLU A 1 183 ? -6.065 -11.840 17.185 1.00 63.03 183 GLU A C 1
ATOM 1473 O O . GLU A 1 183 ? -6.023 -12.738 16.337 1.00 63.03 183 GLU A O 1
ATOM 1478 N N . LYS A 1 184 ? -5.215 -10.809 17.197 1.00 61.06 184 LYS A N 1
ATOM 1479 C CA . LYS A 1 184 ? -4.135 -10.644 16.228 1.00 61.06 184 LYS A CA 1
ATOM 1480 C C . LYS A 1 184 ? -3.076 -11.741 16.432 1.00 61.06 184 LYS A C 1
ATOM 1482 O O . LYS A 1 184 ? -2.683 -12.001 17.570 1.00 61.06 184 LYS A O 1
ATOM 1487 N N . PRO A 1 185 ? -2.565 -12.359 15.357 1.00 57.75 185 PRO A N 1
ATOM 1488 C CA . PRO A 1 185 ? -1.301 -13.083 15.415 1.00 57.75 185 PRO A CA 1
ATOM 1489 C C . PRO A 1 185 ? -0.146 -12.136 15.792 1.00 57.75 185 PRO A C 1
ATOM 1491 O O . PRO A 1 185 ? -0.207 -10.939 15.530 1.00 57.75 185 PRO A O 1
ATOM 1494 N N . ASP A 1 186 ? 0.909 -12.677 16.393 1.00 60.41 186 ASP A N 1
ATOM 1495 C CA . ASP A 1 186 ? 2.081 -11.930 16.874 1.00 60.41 186 ASP A CA 1
ATOM 1496 C C . ASP A 1 186 ? 2.691 -10.994 15.798 1.00 60.41 186 ASP A C 1
ATOM 1498 O O . ASP A 1 186 ? 2.985 -11.438 14.684 1.00 60.41 186 ASP A O 1
ATOM 1502 N N . GLU A 1 187 ? 2.860 -9.700 16.114 1.00 59.78 187 GLU A N 1
ATOM 1503 C CA . GLU A 1 187 ? 3.175 -8.640 15.134 1.00 59.78 187 GLU A CA 1
ATOM 1504 C C . GLU A 1 187 ? 4.532 -8.830 14.451 1.00 59.78 187 GLU A C 1
ATOM 1506 O O . GLU A 1 187 ? 4.654 -8.612 13.243 1.00 59.78 187 GLU A O 1
ATOM 1511 N N . ASP A 1 188 ? 5.541 -9.255 15.212 1.00 53.12 188 ASP A N 1
ATOM 1512 C CA . ASP A 1 188 ? 6.908 -9.410 14.708 1.00 53.12 188 ASP A CA 1
ATOM 1513 C C . ASP A 1 188 ? 7.011 -10.585 13.724 1.00 53.12 188 ASP A C 1
ATOM 1515 O O . ASP A 1 188 ? 7.711 -10.499 12.713 1.00 53.12 188 ASP A O 1
ATOM 1519 N N . ASN A 1 189 ? 6.242 -11.654 13.964 1.00 56.22 189 ASN A N 1
ATOM 1520 C CA . ASN A 1 189 ? 6.159 -12.792 13.050 1.00 56.22 189 ASN A CA 1
ATOM 1521 C C . ASN A 1 189 ? 5.425 -12.412 11.754 1.00 56.22 189 ASN A C 1
ATOM 1523 O O . ASN A 1 189 ? 5.868 -12.783 10.671 1.00 56.22 189 ASN A O 1
ATOM 1527 N N . GLN A 1 190 ? 4.362 -11.601 11.836 1.00 60.50 190 GLN A N 1
ATOM 1528 C CA . GLN A 1 190 ? 3.643 -11.137 10.644 1.00 60.50 190 GLN A CA 1
ATOM 1529 C C . GLN A 1 190 ? 4.491 -10.230 9.745 1.00 60.50 190 GLN A C 1
ATOM 1531 O O . GLN A 1 190 ? 4.435 -10.358 8.524 1.00 60.50 190 GLN A O 1
ATOM 1536 N N . ARG A 1 191 ? 5.273 -9.309 10.324 1.00 59.28 191 ARG A N 1
ATOM 1537 C CA . ARG A 1 191 ? 6.120 -8.385 9.547 1.00 59.28 191 ARG A CA 1
ATOM 1538 C C . ARG A 1 191 ? 7.211 -9.128 8.777 1.00 59.28 191 ARG A C 1
ATOM 1540 O O . ARG A 1 191 ? 7.387 -8.883 7.587 1.00 59.28 191 ARG A O 1
ATOM 1547 N N . LEU A 1 192 ? 7.875 -10.089 9.421 1.00 56.91 192 LEU A N 1
ATOM 1548 C CA . LEU A 1 192 ? 8.893 -10.919 8.773 1.00 56.91 192 LEU A CA 1
ATOM 1549 C C . LEU A 1 192 ? 8.306 -11.801 7.653 1.00 56.91 192 LEU A C 1
ATOM 1551 O O . LEU A 1 192 ? 8.960 -12.018 6.629 1.00 56.91 192 LEU A O 1
ATOM 1555 N N . ASP A 1 193 ? 7.064 -12.268 7.811 1.00 69.81 193 ASP A N 1
ATOM 1556 C CA . ASP A 1 193 ? 6.356 -13.041 6.785 1.00 69.81 193 ASP A CA 1
ATOM 1557 C C . ASP A 1 193 ? 6.074 -12.215 5.517 1.00 69.81 193 ASP A C 1
ATOM 1559 O O . ASP A 1 193 ? 6.180 -12.745 4.406 1.00 69.81 193 ASP A O 1
ATOM 1563 N N . PHE A 1 194 ? 5.782 -10.913 5.646 1.00 74.56 194 PHE A N 1
ATOM 1564 C CA . PHE A 1 194 ? 5.562 -10.042 4.488 1.00 74.56 194 PHE A CA 1
ATOM 1565 C C . PHE A 1 194 ? 6.836 -9.828 3.666 1.00 74.56 194 PHE A C 1
ATOM 1567 O O . PHE A 1 194 ? 6.774 -9.994 2.447 1.00 74.56 194 PHE A O 1
ATOM 1574 N N . SER A 1 195 ? 7.985 -9.555 4.296 1.00 71.94 195 SER A N 1
ATOM 1575 C CA . SER A 1 195 ? 9.268 -9.387 3.585 1.00 71.94 195 SER A CA 1
ATOM 1576 C C . SER A 1 195 ? 9.599 -10.598 2.737 1.00 71.94 195 SER A C 1
ATOM 1578 O O . SER A 1 195 ? 9.856 -10.502 1.536 1.00 71.94 195 SER A O 1
ATOM 1580 N N . ASN A 1 196 ? 9.557 -11.770 3.374 1.00 74.06 196 ASN A N 1
ATOM 1581 C CA . ASN A 1 196 ? 9.908 -13.026 2.735 1.00 74.06 196 ASN A CA 1
ATOM 1582 C C . ASN A 1 196 ? 8.959 -13.324 1.576 1.00 74.06 196 ASN A C 1
ATOM 1584 O O . ASN A 1 196 ? 9.408 -13.738 0.508 1.00 74.06 196 ASN A O 1
ATOM 1588 N N . ARG A 1 197 ? 7.661 -13.058 1.749 1.00 78.00 197 ARG A N 1
ATOM 1589 C CA . ARG A 1 197 ? 6.662 -13.259 0.700 1.00 78.00 197 ARG A CA 1
ATOM 1590 C C . ARG A 1 197 ? 6.835 -12.292 -0.466 1.00 78.00 197 ARG A C 1
ATOM 1592 O O . ARG A 1 197 ? 6.808 -12.746 -1.605 1.00 78.00 197 ARG A O 1
ATOM 1599 N N . ILE A 1 198 ? 7.044 -11.001 -0.203 1.00 78.19 198 ILE A N 1
ATOM 1600 C CA . ILE A 1 198 ? 7.298 -10.006 -1.253 1.00 78.19 198 ILE A CA 1
ATOM 1601 C C . ILE A 1 198 ? 8.549 -10.413 -2.030 1.00 78.19 198 ILE A C 1
ATOM 1603 O O . ILE A 1 198 ? 8.498 -10.531 -3.250 1.00 78.19 198 ILE A O 1
ATOM 1607 N N . ASN A 1 199 ? 9.647 -10.722 -1.340 1.00 77.00 199 ASN A N 1
ATOM 1608 C CA . ASN A 1 199 ? 10.886 -11.146 -1.989 1.00 77.00 199 ASN A CA 1
ATOM 1609 C C . ASN A 1 199 ? 10.686 -12.414 -2.832 1.00 77.00 199 ASN A C 1
ATOM 1611 O O . ASN A 1 199 ? 11.087 -12.431 -3.993 1.00 77.00 199 ASN A O 1
ATOM 1615 N N . THR A 1 200 ? 9.972 -13.413 -2.306 1.00 79.56 200 THR A N 1
ATOM 1616 C CA . THR A 1 200 ? 9.635 -14.642 -3.045 1.00 79.56 200 THR A CA 1
ATOM 1617 C C . THR A 1 200 ? 8.799 -14.339 -4.291 1.00 79.56 200 THR A C 1
ATOM 1619 O O . THR A 1 200 ? 9.077 -14.869 -5.357 1.00 79.56 200 THR A O 1
ATOM 1622 N N . GLN A 1 201 ? 7.813 -13.441 -4.214 1.00 75.50 201 GLN A N 1
ATOM 1623 C CA . GLN A 1 201 ? 7.004 -13.064 -5.380 1.00 75.50 201 GLN A CA 1
ATOM 1624 C C . GLN A 1 201 ? 7.817 -12.330 -6.447 1.00 75.50 201 GLN A C 1
ATOM 1626 O O . GLN A 1 201 ? 7.608 -12.551 -7.639 1.00 75.50 201 GLN 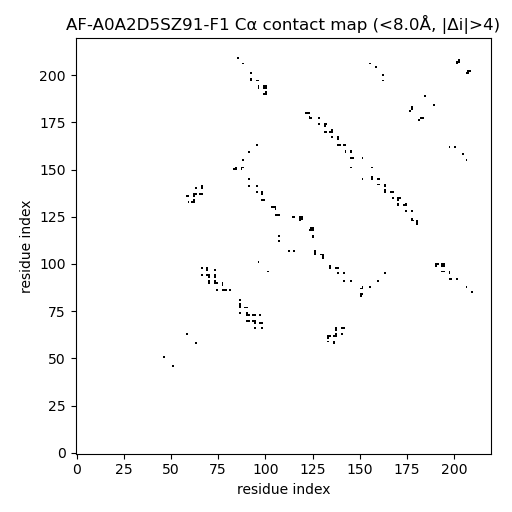A O 1
ATOM 1631 N N . PHE A 1 202 ? 8.757 -11.475 -6.043 1.00 80.75 202 PHE A N 1
ATOM 1632 C CA . PHE A 1 202 ? 9.680 -10.828 -6.973 1.00 80.75 202 PHE A CA 1
ATOM 1633 C C . PHE A 1 202 ? 10.612 -11.845 -7.655 1.00 80.75 202 PHE A C 1
ATOM 1635 O O . PHE A 1 202 ? 10.873 -11.726 -8.857 1.00 80.75 202 PHE A O 1
ATOM 1642 N N . GLU A 1 203 ? 11.061 -12.873 -6.932 1.00 78.19 203 GLU A N 1
ATOM 1643 C CA . GLU A 1 203 ? 11.823 -13.997 -7.492 1.00 78.19 203 GLU A CA 1
ATOM 1644 C C . GLU A 1 203 ? 10.976 -14.833 -8.464 1.00 78.19 203 GLU A C 1
ATOM 1646 O O . GLU A 1 203 ? 11.354 -14.993 -9.626 1.00 78.19 203 GLU A O 1
ATOM 1651 N N . ASP A 1 204 ? 9.802 -15.295 -8.030 1.00 75.19 204 ASP A N 1
ATOM 1652 C CA . ASP A 1 204 ? 8.898 -16.165 -8.794 1.00 75.19 204 ASP A CA 1
ATOM 1653 C C . ASP A 1 204 ? 8.393 -15.502 -10.080 1.00 75.19 204 ASP A C 1
ATOM 1655 O O . ASP A 1 204 ? 8.249 -16.145 -11.124 1.00 75.19 204 ASP A O 1
ATOM 1659 N N . LEU A 1 205 ? 8.146 -14.191 -10.032 1.00 75.12 205 LEU A N 1
ATOM 1660 C CA . LEU A 1 205 ? 7.724 -13.413 -11.193 1.00 75.12 205 LEU A CA 1
ATOM 1661 C C . LEU A 1 205 ? 8.907 -12.984 -12.070 1.00 75.12 205 LEU A C 1
ATOM 1663 O O . LEU A 1 205 ? 8.701 -12.299 -13.077 1.00 75.12 205 LEU A O 1
ATOM 1667 N N . GLY A 1 206 ? 10.139 -13.385 -11.743 1.00 69.50 206 GLY A N 1
ATOM 1668 C CA . GLY A 1 206 ? 11.339 -13.058 -12.510 1.00 69.50 206 GLY A CA 1
ATOM 1669 C C . GLY A 1 206 ? 11.588 -11.553 -12.600 1.00 69.50 206 GLY A C 1
ATOM 1670 O O . GLY A 1 206 ? 12.050 -11.070 -13.633 1.00 69.50 206 GLY A O 1
ATOM 1671 N N . LEU A 1 207 ? 11.215 -10.803 -11.560 1.00 68.75 207 LEU A N 1
ATOM 1672 C CA . LEU A 1 207 ? 11.542 -9.383 -11.421 1.00 68.75 207 LEU A CA 1
ATOM 1673 C C . LEU A 1 207 ? 12.982 -9.189 -10.915 1.00 68.75 207 LEU A C 1
ATOM 1675 O O . LEU A 1 207 ? 13.569 -8.151 -11.196 1.00 68.75 207 LEU A O 1
ATOM 1679 N N . ASN A 1 208 ? 13.566 -10.209 -10.274 1.00 61.66 208 ASN A N 1
ATOM 1680 C CA . ASN A 1 208 ? 14.978 -10.233 -9.858 1.00 61.66 208 ASN A CA 1
ATOM 1681 C C . ASN A 1 208 ? 15.941 -10.722 -10.961 1.00 61.66 208 ASN A C 1
ATOM 1683 O O . ASN A 1 208 ? 17.141 -10.486 -10.888 1.00 61.66 208 ASN A O 1
ATOM 1687 N N . ASP A 1 209 ? 15.424 -11.412 -11.983 1.00 52.84 209 ASP A N 1
ATOM 1688 C CA . ASP A 1 209 ? 16.191 -12.080 -13.048 1.00 52.84 209 ASP A CA 1
ATOM 1689 C C . ASP A 1 209 ? 16.056 -11.323 -14.389 1.00 52.84 209 ASP A C 1
ATOM 1691 O O . ASP A 1 209 ? 15.830 -11.920 -15.447 1.00 52.84 209 ASP A O 1
ATOM 1695 N N . VAL A 1 210 ? 16.188 -9.991 -14.375 1.00 51.12 210 VAL A N 1
ATOM 1696 C CA . VAL A 1 210 ? 16.164 -9.196 -15.620 1.00 51.12 210 VAL A CA 1
ATOM 1697 C C . VAL A 1 210 ? 17.293 -9.621 -16.582 1.00 51.12 210 VAL A C 1
ATOM 1699 O O . VAL A 1 210 ? 17.103 -9.595 -17.799 1.00 51.12 210 VAL A O 1
ATOM 1702 N N . ASP A 1 211 ? 18.389 -10.177 -16.059 1.00 46.53 211 ASP A N 1
ATOM 1703 C CA . ASP A 1 211 ? 19.559 -10.584 -16.843 1.00 46.53 211 ASP A CA 1
ATOM 1704 C C . ASP A 1 211 ? 19.501 -11.982 -17.491 1.00 46.53 211 ASP A C 1
ATOM 1706 O O . ASP A 1 211 ? 20.252 -12.254 -18.434 1.00 46.53 211 ASP A O 1
ATOM 1710 N N . LYS A 1 212 ? 18.632 -12.915 -17.069 1.00 45.94 212 LYS A N 1
ATOM 1711 C CA . LYS A 1 212 ? 18.715 -14.294 -17.612 1.00 45.94 212 LYS A CA 1
ATOM 1712 C C . LYS A 1 212 ? 18.243 -14.426 -19.059 1.00 45.94 212 LYS A C 1
ATOM 1714 O O . LYS A 1 212 ? 18.760 -15.273 -19.790 1.00 45.94 212 LYS A O 1
ATOM 1719 N N . PHE A 1 213 ? 17.294 -13.601 -19.500 1.00 43.56 213 PHE A N 1
ATOM 1720 C CA . PHE A 1 213 ? 16.801 -13.661 -20.881 1.00 43.56 213 PHE A CA 1
ATOM 1721 C C . PHE A 1 213 ? 17.696 -12.914 -21.882 1.00 43.56 213 PHE A C 1
ATOM 1723 O O . PHE A 1 213 ? 17.787 -13.345 -23.035 1.00 43.56 213 PHE A O 1
ATOM 1730 N N . ASP A 1 214 ? 18.412 -11.870 -21.457 1.00 45.25 214 ASP A N 1
ATOM 1731 C CA . ASP A 1 214 ? 19.345 -11.143 -22.331 1.00 45.25 214 ASP A CA 1
ATOM 1732 C C . ASP A 1 214 ? 20.717 -11.825 -22.441 1.00 45.25 214 ASP A C 1
ATOM 1734 O O . ASP A 1 214 ? 21.338 -11.793 -23.510 1.00 45.25 214 ASP A O 1
ATOM 1738 N N . LEU A 1 215 ? 21.151 -12.567 -21.414 1.00 44.56 215 LEU A N 1
ATOM 1739 C CA . LEU A 1 215 ? 22.343 -13.419 -21.506 1.00 44.56 215 LEU A CA 1
ATOM 1740 C C . LEU A 1 215 ? 22.175 -14.561 -22.523 1.00 44.56 215 LEU A C 1
ATOM 1742 O O . LEU A 1 215 ? 23.123 -14.887 -23.240 1.00 44.56 215 LEU A O 1
ATOM 1746 N N . LEU A 1 216 ? 20.967 -15.119 -22.663 1.00 45.28 216 LEU A N 1
ATOM 1747 C CA . LEU A 1 216 ? 20.684 -16.174 -23.645 1.00 45.28 216 LEU A CA 1
ATOM 1748 C C . LEU A 1 216 ? 20.594 -15.655 -25.089 1.00 45.28 216 LEU A C 1
ATOM 1750 O O . LEU A 1 216 ? 20.934 -16.387 -26.016 1.00 45.28 216 LEU A O 1
ATOM 1754 N N . LYS A 1 217 ? 20.208 -14.390 -25.306 1.00 44.84 217 LYS A N 1
ATOM 1755 C CA . LYS A 1 217 ? 20.219 -13.769 -26.645 1.00 44.84 217 LYS A CA 1
ATOM 1756 C C . LYS A 1 217 ? 21.610 -13.365 -27.129 1.00 44.84 217 LYS A C 1
ATOM 1758 O O . LYS A 1 217 ? 21.801 -13.217 -28.330 1.00 44.84 217 LYS A O 1
ATOM 1763 N N . ARG A 1 218 ? 22.580 -13.195 -26.227 1.00 43.56 218 ARG A N 1
ATOM 1764 C CA . ARG A 1 218 ? 23.988 -12.933 -26.579 1.00 43.56 218 ARG A CA 1
ATOM 1765 C C . ARG A 1 218 ? 24.787 -14.193 -26.929 1.00 43.56 218 ARG A C 1
ATOM 1767 O O . ARG A 1 218 ? 25.930 -14.065 -27.360 1.00 43.56 218 ARG A O 1
ATOM 1774 N N . MET A 1 219 ? 24.209 -15.382 -26.745 1.00 44.22 219 MET A N 1
ATOM 1775 C CA . MET A 1 219 ? 24.842 -16.677 -27.028 1.00 44.22 219 MET A CA 1
ATOM 1776 C C . MET A 1 219 ? 24.313 -17.382 -28.294 1.00 44.22 219 MET A C 1
ATOM 1778 O O . MET A 1 219 ? 24.652 -18.547 -28.507 1.00 44.22 219 MET A O 1
ATOM 1782 N N . VAL A 1 220 ? 23.527 -16.703 -29.143 1.00 41.78 220 VAL A N 1
ATOM 1783 C CA . VAL A 1 220 ? 23.079 -17.218 -30.456 1.00 41.78 220 VAL A CA 1
ATOM 1784 C C . VAL A 1 220 ? 23.540 -16.306 -31.582 1.00 41.78 220 VAL A C 1
ATOM 1786 O O . VAL A 1 220 ? 23.322 -15.081 -31.465 1.00 41.78 220 VAL A O 1
#

Sequence (220 aa):
MKIQNPPQTANFSVNSNIDTEPKNDKWLNKYNNLMDQLSKPPVPNTDTAIGVISKNLPISEQAKNLYSHFKANARAEVDQNLDERERSIETYRKTMVDIMEEPIEVKILPSEINEALLFNNLGINYLEYKELKVRLEMLALAEQDIDKDTTLNRSDKEKLRDITADLRAQLQLQIDELLAGKEKPDEDNQRLDFSNRINTQFEDLGLNDVDKFDLLKRMV

Nearest PDB structures (foldseek):
  4uos-assembly1_A  TM=2.418E-01  e=2.237E+00  synthetic construct